Protein AF-A0A2P2I762-F1 (afdb_monomer)

Sequence (254 aa):
MNSFKTFMNKVSDRVRDATLEGGVVEGGQLTPSSSIGGDMDGADQDTGTVEGFVCPSCYTTFQDADKLQAHYEREHLDPASNYVCPVCKLRLTSQQQLETHYSQDHARPEGEEVTVDALKEELREVSTTLREERWHTDDLRNELQALQQALQAKAAAGGEDGEKEDMVPQSQHAALLDSKTNLSNEAVLLRRQQSQALEDLAAVRRQLADTISKADRLAADKSSMESRASECAVERADLRAKLDLITEERTMQD

Mean predicted aligned error: 21.76 Å

InterPro domains:
  IPR008598 Di19, zinc-binding domain [PF05605] (53-106)
  IPR013087 Zinc finger C2H2-type [PS00028] (55-76)
  IPR013087 Zinc finger C2H2-type [PS00028] (85-106)
  IPR013087 Zinc finger C2H2-type [PS50157] (53-81)
  IPR013087 Zinc finger C2H2-type [SM00355] (53-76)
  IPR013087 Zinc finger C2H2-type [SM00355] (83-106)

Foldseek 3Di:
DCVVVVVVVVVVVVVVPPPDDDDDDDDDDDDDDDDDDDDDDDDDDDPDDQPWDAAQQQRDTHPDPVVNVVCCCPFQVDPCFDDAAPPRRTTDNDPVVNVVCCCPVPDDPPPPDPDPVVVVVVVVVVVVVVVVVVVVVVVVVVVVVVVVVVVVVVVVVDDDDDDDDPCPDVVVVVVVVVVVVVVVVVVVVVVVVVVVVVVVVVVVVVVVVVVVVVVVVVVVVVVVVVVVVVVVVVVVVVVVVVVVVVVVVVVVVD

Radius of gyration: 38.19 Å; Cα contacts (8 Å, |Δi|>4): 73; chains: 1; bounding box: 85×59×125 Å

Secondary structure (DSSP, 8-state):
--HHHHHHHHHHHHHTS-SS--------------------------------EE-TTT--EESSHHHHHHHHHHHTS-TT--EE-TTT--EESSHHHHHHHHHHHSPPPTT----HHHHHHHHHHHHHHHHHHHHHHHHHHHHHHHHHHHHHHHHHT--S---------HHHHHHHHHHHHHHHHHHHHHHHHHHHHHHHHHHHHHHHHHHHHHHHHHHHHHHHHHHHHHHHHHHHHHHHHHHHHHHHHHHTT-

Organism: NCBI:txid1518452

Nearest PDB structures (foldseek):
  8sss-assembly1_A  TM=4.845E-01  e=5.364E-03  Homo sapiens
  5k5i-assembly1_A  TM=5.866E-01  e=1.231E-02  Homo sapiens
  2drp-assembly1_A  TM=4.575E-01  e=5.749E-03  Drosophila melanogaster
  2yt9-assembly1_A  TM=4.968E-01  e=1.054E-01  Homo sapiens

Solvent-accessible surface area (backbone atoms only — not comparable to full-atom values): 15474 Å² total; per-residue (Å²): 142,64,70,68,65,58,49,54,51,60,51,56,60,54,68,75,70,67,87,66,86,88,86,90,78,89,84,87,87,86,86,90,80,90,89,87,88,84,91,80,86,81,88,83,92,74,98,64,80,90,77,53,38,60,38,92,53,75,67,50,77,25,85,40,65,68,60,39,49,55,45,44,49,62,44,62,59,44,85,83,40,80,38,65,41,90,82,47,56,47,41,25,82,40,66,70,56,47,55,50,47,44,60,70,80,64,48,77,71,92,82,71,80,84,43,77,64,56,56,51,47,54,51,47,55,54,54,47,52,57,48,50,55,51,46,53,55,48,51,53,48,52,51,52,50,52,52,52,49,50,52,52,49,50,66,73,61,66,66,96,72,97,69,85,74,82,73,70,50,69,66,57,58,49,52,50,50,52,50,52,50,51,54,50,52,49,57,50,51,51,52,53,52,52,52,49,53,51,53,51,51,55,48,52,54,50,54,49,54,53,49,51,58,49,50,54,49,53,51,52,54,48,52,53,52,51,52,52,52,50,52,54,50,50,54,52,49,54,54,45,55,52,50,53,52,55,51,52,57,48,70,73,73,112

Structure (mmCIF, N/CA/C/O backbone):
data_AF-A0A2P2I762-F1
#
_entry.id   AF-A0A2P2I762-F1
#
loop_
_atom_site.group_PDB
_atom_site.id
_atom_site.type_symbol
_atom_site.label_atom_id
_atom_site.label_alt_id
_atom_site.label_comp_id
_atom_site.label_asym_id
_atom_site.label_entity_id
_atom_site.label_seq_id
_atom_site.pdbx_PDB_ins_code
_atom_site.Cartn_x
_atom_site.Cartn_y
_atom_site.Cartn_z
_atom_site.occupancy
_atom_site.B_iso_or_equiv
_atom_site.auth_seq_id
_atom_site.auth_comp_id
_atom_site.auth_asym_id
_atom_site.auth_atom_id
_atom_site.pdbx_PDB_model_num
ATOM 1 N N . MET A 1 1 ? 17.766 -40.764 -22.167 1.00 49.06 1 MET A N 1
ATOM 2 C CA . MET A 1 1 ? 17.444 -39.328 -22.332 1.00 49.06 1 MET A CA 1
ATOM 3 C C . MET A 1 1 ? 18.030 -38.816 -23.648 1.00 49.06 1 MET A C 1
ATOM 5 O O . MET A 1 1 ? 19.201 -38.488 -23.654 1.00 49.06 1 MET A O 1
ATOM 9 N N . ASN A 1 2 ? 17.275 -38.781 -24.757 1.00 48.94 2 ASN A N 1
ATOM 10 C CA . ASN A 1 2 ? 17.721 -38.103 -26.000 1.00 48.94 2 ASN A CA 1
ATOM 11 C C . ASN A 1 2 ? 16.581 -37.533 -26.881 1.00 48.94 2 ASN A C 1
ATOM 13 O O . ASN A 1 2 ? 16.860 -36.869 -27.872 1.00 48.94 2 ASN A O 1
ATOM 17 N N . SER A 1 3 ? 15.303 -37.721 -26.517 1.00 51.78 3 SER A N 1
ATOM 18 C CA . SER A 1 3 ? 14.164 -37.365 -27.387 1.00 51.78 3 SER A CA 1
ATOM 19 C C . SER A 1 3 ? 14.009 -35.854 -27.642 1.00 51.78 3 SER A C 1
ATOM 21 O O . SER A 1 3 ? 13.671 -35.437 -28.745 1.00 51.78 3 SER A O 1
ATOM 23 N N . PHE A 1 4 ? 14.304 -35.014 -26.642 1.00 52.03 4 PHE A N 1
ATOM 24 C CA . PHE A 1 4 ? 14.082 -33.563 -26.730 1.00 52.03 4 PHE A CA 1
ATOM 25 C C . PHE A 1 4 ? 15.078 -32.858 -27.668 1.00 52.03 4 PHE A C 1
ATOM 27 O O . PHE A 1 4 ? 14.699 -31.981 -28.437 1.00 52.03 4 PHE A O 1
ATOM 34 N N . LYS A 1 5 ? 16.350 -33.286 -27.677 1.00 55.38 5 LYS A N 1
ATOM 35 C CA . LYS A 1 5 ? 17.382 -32.696 -28.548 1.00 55.38 5 LYS A CA 1
ATOM 36 C C . LYS A 1 5 ? 17.152 -33.045 -30.024 1.00 55.38 5 LYS A C 1
ATOM 38 O O . LYS A 1 5 ? 17.344 -32.201 -30.892 1.00 55.38 5 LYS A O 1
ATOM 43 N N . THR A 1 6 ? 16.664 -34.255 -30.306 1.00 63.12 6 THR A N 1
ATOM 44 C CA . THR A 1 6 ? 16.245 -34.660 -31.658 1.00 63.12 6 THR A CA 1
ATOM 45 C C . THR A 1 6 ? 14.990 -33.914 -32.123 1.00 63.12 6 THR A C 1
ATOM 47 O O . THR A 1 6 ? 14.884 -33.601 -33.305 1.00 63.12 6 THR A O 1
ATOM 50 N N . PHE A 1 7 ? 14.063 -33.589 -31.214 1.00 62.75 7 PHE A N 1
ATOM 51 C CA . PHE A 1 7 ? 12.885 -32.777 -31.532 1.00 62.75 7 PHE A CA 1
ATOM 52 C C . PHE A 1 7 ? 13.266 -31.339 -31.919 1.00 62.75 7 PHE A C 1
ATOM 54 O O . PHE A 1 7 ? 12.879 -30.887 -32.992 1.00 62.75 7 PHE A O 1
ATOM 61 N N . MET A 1 8 ? 14.096 -30.661 -31.116 1.00 60.81 8 MET A N 1
ATOM 62 C CA . MET A 1 8 ? 14.506 -29.272 -31.387 1.00 60.81 8 MET A CA 1
ATOM 63 C C . MET A 1 8 ? 15.298 -29.127 -32.698 1.00 60.81 8 MET A C 1
ATOM 65 O O . MET A 1 8 ? 15.026 -28.208 -33.469 1.00 60.81 8 MET A O 1
ATOM 69 N N . ASN A 1 9 ? 16.197 -30.066 -33.025 1.00 57.81 9 ASN A N 1
ATOM 70 C CA . ASN A 1 9 ? 16.872 -30.062 -34.332 1.00 57.81 9 ASN A CA 1
ATOM 71 C C . ASN A 1 9 ? 15.868 -30.195 -35.494 1.00 57.81 9 ASN A C 1
ATOM 73 O O . ASN A 1 9 ? 15.964 -29.468 -36.476 1.00 57.81 9 ASN A O 1
ATOM 77 N N . LYS A 1 10 ? 14.857 -31.064 -35.357 1.00 57.09 10 LYS A N 1
ATOM 78 C CA . LYS A 1 10 ? 13.848 -31.319 -36.400 1.00 57.09 10 LYS A CA 1
ATOM 79 C C . LYS A 1 10 ? 12.863 -30.157 -36.609 1.00 57.09 10 LYS A C 1
ATOM 81 O O . LYS A 1 10 ? 12.232 -30.082 -37.662 1.00 57.09 10 LYS A O 1
ATOM 86 N N . VAL A 1 11 ? 12.727 -29.269 -35.623 1.00 59.50 11 VAL A N 1
ATOM 87 C CA . VAL A 1 11 ? 12.018 -27.986 -35.759 1.00 59.50 11 VAL A CA 1
ATOM 88 C C . VAL A 1 11 ? 12.912 -26.959 -36.462 1.00 59.50 11 VAL A C 1
ATOM 90 O O . VAL A 1 11 ? 12.459 -26.319 -37.404 1.00 59.50 11 VAL A O 1
ATOM 93 N N . SER A 1 12 ? 14.190 -26.868 -36.082 1.00 51.31 12 SER A N 1
ATOM 94 C CA . SER A 1 12 ? 15.153 -25.932 -36.685 1.00 51.31 12 SER A CA 1
ATOM 95 C C . SER A 1 12 ? 15.380 -26.188 -38.186 1.00 51.31 12 SER A C 1
ATOM 97 O O . SER A 1 12 ? 15.359 -25.251 -38.984 1.00 51.31 12 SER A O 1
ATOM 99 N N . ASP A 1 13 ? 15.482 -27.457 -38.601 1.00 46.16 13 ASP A N 1
ATOM 100 C CA . ASP A 1 13 ? 15.608 -27.825 -40.021 1.00 46.16 13 ASP A CA 1
ATOM 101 C C . ASP A 1 13 ? 14.339 -27.498 -40.834 1.00 46.16 13 ASP A C 1
ATOM 103 O O . ASP A 1 13 ? 14.432 -27.152 -42.009 1.00 46.16 13 ASP A O 1
ATOM 107 N N . ARG A 1 14 ? 13.146 -27.545 -40.219 1.00 49.00 14 ARG A N 1
ATOM 108 C CA . ARG A 1 14 ? 11.874 -27.210 -40.891 1.00 49.00 14 ARG A CA 1
ATOM 109 C C . ARG A 1 14 ? 11.656 -25.713 -41.103 1.00 49.00 14 ARG A C 1
ATOM 111 O O . ARG A 1 14 ? 10.921 -25.347 -42.012 1.00 49.00 14 ARG A O 1
ATOM 118 N N . VAL A 1 15 ? 12.280 -24.858 -40.296 1.00 44.72 15 VAL A N 1
ATOM 119 C CA . VAL A 1 15 ? 12.160 -23.394 -40.424 1.00 44.72 15 VAL A CA 1
ATOM 120 C C . VAL A 1 15 ? 13.052 -22.840 -41.547 1.00 44.72 15 VAL A C 1
ATOM 122 O O . VAL A 1 15 ? 12.797 -21.749 -42.043 1.00 44.72 15 VAL A O 1
ATOM 125 N N . ARG A 1 16 ? 14.060 -23.594 -42.016 1.00 44.28 16 ARG A N 1
ATOM 126 C CA . ARG A 1 16 ? 14.960 -23.159 -43.107 1.00 44.28 16 ARG A CA 1
ATOM 127 C C . ARG A 1 16 ? 14.474 -23.484 -44.525 1.00 44.28 16 ARG A C 1
ATOM 129 O O . ARG A 1 16 ? 15.099 -23.007 -45.466 1.00 44.28 16 ARG A O 1
ATOM 136 N N . ASP A 1 17 ? 13.395 -24.253 -44.675 1.00 36.75 17 ASP A N 1
ATOM 137 C CA . ASP A 1 17 ? 12.879 -24.730 -45.976 1.00 36.75 17 ASP A CA 1
ATOM 138 C C . ASP A 1 17 ? 11.489 -24.149 -46.328 1.00 36.75 17 ASP A C 1
ATOM 140 O O . ASP A 1 17 ? 10.902 -24.485 -47.349 1.00 36.75 17 ASP A O 1
ATOM 144 N N . ALA A 1 18 ? 10.947 -23.260 -45.484 1.00 37.78 18 ALA A N 1
ATOM 145 C CA . ALA A 1 18 ? 9.588 -22.714 -45.593 1.00 37.78 18 ALA A CA 1
ATOM 146 C C . ALA A 1 18 ? 9.528 -21.261 -46.121 1.00 37.78 18 ALA A C 1
ATOM 148 O O . ALA A 1 18 ? 8.586 -20.530 -45.824 1.00 37.78 18 ALA A O 1
ATOM 149 N N . THR A 1 19 ? 10.532 -20.822 -46.890 1.00 39.25 19 THR A N 1
ATOM 150 C CA . THR A 1 19 ? 10.589 -19.461 -47.475 1.00 39.25 19 THR A CA 1
ATOM 151 C C . THR A 1 19 ? 10.096 -19.409 -48.932 1.00 39.25 19 THR A C 1
ATOM 153 O O . THR A 1 19 ? 10.225 -18.378 -49.586 1.00 39.25 19 THR A O 1
ATOM 156 N N . LEU A 1 20 ? 9.556 -20.503 -49.479 1.00 41.22 20 LEU A N 1
ATOM 157 C CA . LEU A 1 20 ? 8.999 -20.559 -50.836 1.00 41.22 20 LEU A CA 1
ATOM 158 C C . LEU A 1 20 ? 7.684 -21.355 -50.850 1.00 41.22 20 LEU A C 1
ATOM 160 O O . LEU A 1 20 ? 7.560 -22.342 -50.133 1.00 41.22 20 LEU A O 1
ATOM 164 N N . GLU A 1 21 ? 6.765 -20.925 -51.723 1.00 31.67 21 GLU A N 1
ATOM 165 C CA . GLU A 1 21 ? 5.391 -21.427 -51.940 1.00 31.67 21 GLU A CA 1
ATOM 166 C C . GLU A 1 21 ? 4.360 -21.024 -50.859 1.00 31.67 21 GLU A C 1
ATOM 168 O O . GLU A 1 21 ? 4.473 -21.348 -49.679 1.00 31.67 21 GLU A O 1
ATOM 173 N N . GLY A 1 22 ? 3.314 -20.300 -51.280 1.00 40.03 22 GLY A N 1
ATOM 174 C CA . GLY A 1 22 ? 2.197 -19.886 -50.421 1.00 40.03 22 GLY A CA 1
ATOM 175 C C . GLY A 1 22 ? 1.044 -20.898 -50.397 1.00 40.03 22 GLY A C 1
ATOM 176 O O . GLY A 1 22 ? 0.884 -21.692 -51.321 1.00 40.03 22 GLY A O 1
ATOM 177 N N . GLY A 1 23 ? 0.195 -20.835 -49.367 1.00 26.11 23 GLY A N 1
ATOM 178 C CA . GLY A 1 23 ? -0.974 -21.711 -49.228 1.00 26.11 23 GLY A CA 1
ATOM 179 C C . GLY A 1 23 ? -2.064 -21.114 -48.335 1.00 26.11 23 GLY A C 1
ATOM 180 O O . GLY A 1 23 ? -1.799 -20.724 -47.202 1.00 26.11 23 GLY A O 1
ATOM 181 N N . VAL A 1 24 ? -3.286 -21.044 -48.866 1.00 39.03 24 VAL A N 1
ATOM 182 C CA . VAL A 1 24 ? -4.501 -20.517 -48.216 1.00 39.03 24 VAL A CA 1
ATOM 183 C C . VAL A 1 24 ? -5.277 -21.642 -47.524 1.00 39.03 24 VAL A C 1
ATOM 185 O O . VAL A 1 24 ? -5.462 -22.682 -48.145 1.00 39.03 24 VAL A O 1
ATOM 188 N N . VAL A 1 25 ? -5.776 -21.402 -46.302 1.00 28.44 25 VAL A N 1
ATOM 189 C CA . VAL A 1 25 ? -6.957 -22.029 -45.642 1.00 28.44 25 VAL A CA 1
ATOM 190 C C . VAL A 1 25 ? -7.234 -21.221 -44.350 1.00 28.44 25 VAL A C 1
ATOM 192 O O . VAL A 1 25 ? -6.293 -20.941 -43.615 1.00 28.44 25 VAL A O 1
ATOM 195 N N . GLU A 1 26 ? -8.403 -20.615 -44.087 1.00 29.11 26 GLU A N 1
ATOM 196 C CA . GLU A 1 26 ? -9.733 -21.200 -43.770 1.00 29.11 26 GLU A CA 1
ATOM 197 C C . GLU A 1 26 ? -9.691 -22.278 -42.663 1.00 29.11 26 GLU A C 1
ATOM 199 O O . GLU A 1 26 ? -8.927 -23.226 -42.753 1.00 29.11 26 GLU A O 1
ATOM 204 N N . GLY A 1 27 ? -10.491 -22.271 -41.594 1.00 29.61 27 GLY A N 1
ATOM 205 C CA . GLY A 1 27 ? -11.536 -21.369 -41.086 1.00 29.61 27 GLY A CA 1
ATOM 206 C C . GLY A 1 27 ? -12.112 -21.989 -39.787 1.00 29.61 27 GLY A C 1
ATOM 207 O O . GLY A 1 27 ? -11.955 -23.191 -39.577 1.00 29.61 27 GLY A O 1
ATOM 208 N N . GLY A 1 28 ? -12.732 -21.218 -38.879 1.00 26.89 28 GLY A N 1
ATOM 209 C CA . GLY A 1 28 ? -13.040 -21.724 -37.519 1.00 26.89 28 GLY A CA 1
ATOM 210 C C . GLY A 1 28 ? -14.027 -20.889 -36.694 1.00 26.89 28 GLY A C 1
ATOM 211 O O . GLY A 1 28 ? -13.714 -20.442 -35.598 1.00 26.89 28 GLY A O 1
ATOM 212 N N . GLN A 1 29 ? -15.209 -20.656 -37.254 1.00 27.86 29 GLN A N 1
ATOM 213 C CA . GLN A 1 29 ? -16.304 -19.823 -36.741 1.00 27.86 29 GLN A CA 1
ATOM 214 C C . GLN A 1 29 ? -16.986 -20.346 -35.455 1.00 27.86 29 GLN A C 1
ATOM 216 O O . GLN A 1 29 ? -17.342 -21.518 -35.407 1.00 27.86 29 GLN A O 1
ATOM 221 N N . LEU A 1 30 ? -17.318 -19.451 -34.507 1.00 27.06 30 LEU A N 1
ATOM 222 C CA . LEU A 1 30 ? -18.501 -19.546 -33.623 1.00 27.06 30 LEU A CA 1
ATOM 223 C C . LEU A 1 30 ? -19.086 -18.145 -33.321 1.00 27.06 30 LEU A C 1
ATOM 225 O O . LEU A 1 30 ? -18.387 -17.138 -33.392 1.00 27.06 30 LEU A O 1
ATOM 229 N N . THR A 1 31 ? -20.398 -18.093 -33.070 1.00 30.44 31 THR A N 1
ATOM 230 C CA . THR A 1 31 ? -21.293 -16.920 -33.236 1.00 30.44 31 THR A CA 1
ATOM 231 C C . THR A 1 31 ? -21.914 -16.401 -31.910 1.00 30.44 31 THR A C 1
ATOM 233 O O . THR A 1 31 ? -21.747 -17.059 -30.885 1.00 30.44 31 THR A O 1
ATOM 236 N N . PRO A 1 32 ? -22.607 -15.233 -31.882 1.00 54.53 32 PRO A N 1
ATOM 237 C CA . PRO A 1 32 ? -22.752 -14.410 -30.666 1.00 54.53 32 PRO A CA 1
ATOM 238 C C . PRO A 1 32 ? -24.115 -14.471 -29.936 1.00 54.53 32 PRO A C 1
ATOM 240 O O . PRO A 1 32 ? -25.077 -15.084 -30.395 1.00 54.53 32 PRO A O 1
ATOM 243 N N . SER A 1 33 ? -24.211 -13.746 -28.813 1.00 25.89 33 SER A N 1
ATOM 244 C CA . SER A 1 33 ? -25.437 -13.205 -28.181 1.00 25.89 33 SER A CA 1
ATOM 245 C C . SER A 1 33 ? -25.021 -11.925 -27.422 1.00 25.89 33 SER A C 1
ATOM 247 O O . SER A 1 33 ? -24.046 -11.978 -26.683 1.00 25.89 33 SER A O 1
ATOM 249 N N . SER A 1 34 ? -25.509 -10.714 -27.732 1.00 31.89 34 SER A N 1
ATOM 250 C CA . SER A 1 34 ? -26.852 -10.156 -27.434 1.00 31.89 34 SER A CA 1
ATOM 251 C C . SER A 1 34 ? -27.139 -10.063 -25.926 1.00 31.89 34 SER A C 1
ATOM 253 O O . SER A 1 34 ? -27.132 -11.094 -25.267 1.00 31.89 34 SER A O 1
ATOM 255 N N . SER A 1 35 ? -27.451 -8.917 -25.305 1.00 35.66 35 SER A N 1
ATOM 256 C CA . SER A 1 35 ? -27.539 -7.499 -25.732 1.00 35.66 35 SER A CA 1
ATOM 257 C C . SER A 1 35 ? -27.360 -6.610 -24.476 1.00 35.66 35 SER A C 1
ATOM 259 O O . SER A 1 35 ? -27.579 -7.097 -23.372 1.00 35.66 35 SER A O 1
ATOM 261 N N . ILE A 1 36 ? -26.920 -5.349 -24.569 1.00 40.38 36 ILE A N 1
ATOM 262 C CA . ILE A 1 36 ? -27.677 -4.068 -24.429 1.00 40.38 36 ILE A CA 1
ATOM 263 C C . ILE A 1 36 ? -26.580 -3.009 -24.121 1.00 40.38 36 ILE A C 1
ATOM 265 O O . ILE A 1 36 ? -25.609 -3.359 -23.459 1.00 40.38 36 ILE A O 1
ATOM 269 N N . GLY A 1 37 ? -26.619 -1.733 -24.522 1.00 31.75 37 GLY A N 1
ATOM 270 C CA . GLY A 1 37 ? -27.581 -0.981 -25.341 1.00 31.75 37 GLY A CA 1
ATOM 271 C C . GLY A 1 37 ? -27.729 0.468 -24.832 1.00 31.75 37 GLY A C 1
ATOM 272 O O . GLY A 1 37 ? -28.146 0.663 -23.695 1.00 31.75 37 GLY A O 1
ATOM 273 N N . GLY A 1 38 ? -27.382 1.465 -25.657 1.00 30.36 38 GLY A N 1
ATOM 274 C CA . GLY A 1 38 ? -27.419 2.902 -25.339 1.00 30.36 38 GLY A CA 1
ATOM 275 C C . GLY A 1 38 ? -27.025 3.744 -26.561 1.00 30.36 38 GLY A C 1
ATOM 276 O O . GLY A 1 38 ? -26.035 3.445 -27.225 1.00 30.36 38 GLY A O 1
ATOM 277 N N . ASP A 1 39 ? -27.854 4.725 -26.904 1.00 34.66 39 ASP A N 1
ATOM 278 C CA . ASP A 1 39 ? -28.033 5.210 -28.278 1.00 34.66 39 ASP A CA 1
ATOM 279 C C . ASP A 1 39 ? -27.132 6.395 -28.681 1.00 34.66 39 ASP A C 1
ATOM 281 O O . ASP A 1 39 ? -27.043 7.382 -27.951 1.00 34.66 39 ASP A O 1
ATOM 285 N N . MET A 1 40 ? -26.584 6.365 -29.907 1.00 47.09 40 MET A N 1
ATOM 286 C CA . MET A 1 40 ? -26.292 7.569 -30.706 1.00 47.09 40 MET A CA 1
ATOM 287 C C . MET A 1 40 ? -26.522 7.326 -32.210 1.00 47.09 40 MET A C 1
ATOM 289 O O . MET A 1 40 ? -26.251 6.248 -32.735 1.00 47.09 40 MET A O 1
ATOM 293 N N . ASP A 1 41 ? -27.066 8.351 -32.868 1.00 36.59 41 ASP A N 1
ATOM 294 C CA . ASP A 1 41 ? -27.598 8.375 -34.237 1.00 36.59 41 ASP A CA 1
ATOM 295 C C . ASP A 1 41 ? -26.599 8.078 -35.378 1.00 36.59 41 ASP A C 1
ATOM 297 O O . ASP A 1 41 ? -25.491 8.608 -35.403 1.00 36.59 41 ASP A O 1
ATOM 301 N N . GLY A 1 42 ? -27.106 7.412 -36.428 1.00 38.00 42 GLY A N 1
ATOM 302 C CA . GLY A 1 42 ? -26.929 7.892 -37.811 1.00 38.00 42 GLY A CA 1
ATOM 303 C C . GLY A 1 42 ? -25.833 7.286 -38.706 1.00 38.00 42 GLY A C 1
ATOM 304 O O . GLY A 1 42 ? -24.785 7.896 -38.846 1.00 38.00 42 GLY A O 1
ATOM 305 N N . ALA A 1 43 ? -26.181 6.199 -39.422 1.00 43.34 43 ALA A N 1
ATOM 306 C CA . ALA A 1 43 ? -25.704 5.758 -40.761 1.00 43.34 43 ALA A CA 1
ATOM 307 C C . ALA A 1 43 ? -24.179 5.780 -41.073 1.00 43.34 43 ALA A C 1
ATOM 309 O O . ALA A 1 43 ? -23.534 6.818 -41.063 1.00 43.34 43 ALA A O 1
ATOM 310 N N . ASP A 1 44 ? -23.556 4.674 -41.487 1.00 35.91 44 ASP A N 1
ATOM 311 C CA . ASP A 1 44 ? -23.808 4.004 -42.779 1.00 35.91 44 ASP A CA 1
ATOM 312 C C . ASP A 1 44 ? -23.332 2.527 -42.772 1.00 35.91 44 ASP A C 1
ATOM 314 O O . ASP A 1 44 ? -22.664 2.086 -41.836 1.00 35.91 44 ASP A O 1
ATOM 318 N N . GLN A 1 45 ? -23.682 1.744 -43.798 1.00 55.22 45 GLN A N 1
ATOM 319 C CA . GLN A 1 45 ? -23.238 0.352 -43.958 1.00 55.22 45 GLN A CA 1
ATOM 320 C C . GLN A 1 45 ? -21.959 0.256 -44.800 1.00 55.22 45 GLN A C 1
ATOM 322 O O . GLN A 1 45 ? -22.018 0.440 -46.012 1.00 55.22 45 GLN A O 1
ATOM 327 N N . ASP A 1 46 ? -20.851 -0.192 -44.205 1.00 39.66 46 ASP A N 1
ATOM 328 C CA . ASP A 1 46 ? -19.820 -0.901 -44.970 1.00 39.66 46 ASP A CA 1
ATOM 329 C C . ASP A 1 46 ? -19.174 -2.034 -44.163 1.00 39.66 46 ASP A C 1
ATOM 331 O O . ASP A 1 46 ? -18.806 -1.884 -42.997 1.00 39.66 46 ASP A O 1
ATOM 335 N N . THR A 1 47 ? -19.006 -3.180 -44.817 1.00 52.75 47 THR A N 1
ATOM 336 C CA . THR A 1 47 ? -18.168 -4.289 -44.349 1.00 52.75 47 THR A CA 1
ATOM 337 C C . THR A 1 47 ? -16.720 -4.026 -44.762 1.00 52.75 47 THR A C 1
ATOM 339 O O . THR A 1 47 ? -16.134 -4.784 -45.537 1.00 52.75 47 THR A O 1
ATOM 342 N N . GLY A 1 48 ? -16.175 -2.919 -44.260 1.00 40.84 48 GLY A N 1
ATOM 343 C CA . GLY A 1 48 ? -14.815 -2.461 -44.515 1.00 40.84 48 GLY A CA 1
ATOM 344 C C . GLY A 1 48 ? -13.813 -2.972 -43.479 1.00 40.84 48 GLY A C 1
ATOM 345 O O . GLY A 1 48 ? -14.145 -3.255 -42.328 1.00 40.84 48 GLY A O 1
ATOM 346 N N . THR A 1 49 ? -12.559 -3.081 -43.907 1.00 42.09 49 THR A N 1
ATOM 347 C CA . THR A 1 49 ? -11.374 -3.298 -43.066 1.00 42.09 49 THR A CA 1
ATOM 348 C C . THR A 1 49 ? -11.365 -2.400 -41.826 1.00 42.09 49 THR A C 1
ATOM 350 O O . THR A 1 49 ? -11.689 -1.219 -41.919 1.00 42.09 49 THR A O 1
ATOM 353 N N . VAL A 1 50 ? -10.945 -2.932 -40.668 1.00 49.50 50 VAL A N 1
ATOM 354 C CA . VAL A 1 50 ? -10.867 -2.181 -39.396 1.00 49.50 50 VAL A CA 1
ATOM 355 C C . VAL A 1 50 ? -9.663 -1.222 -39.399 1.00 49.50 50 VAL A C 1
ATOM 357 O O . VAL A 1 50 ? -8.707 -1.380 -38.644 1.00 49.50 50 VAL A O 1
ATOM 360 N N . GLU A 1 51 ? -9.702 -0.223 -40.276 1.00 59.09 51 GLU A N 1
ATOM 361 C CA . GLU A 1 51 ? -8.751 0.887 -40.335 1.00 59.09 51 GLU A CA 1
ATOM 362 C C . GLU A 1 51 ? -9.181 1.965 -39.331 1.00 59.09 51 GLU A C 1
ATOM 364 O O . GLU A 1 51 ? -9.772 2.985 -39.674 1.00 59.09 51 GLU A O 1
ATOM 369 N N . GLY A 1 52 ? -8.928 1.691 -38.049 1.00 70.25 52 GLY A N 1
ATOM 370 C CA . GLY A 1 52 ? -9.184 2.609 -36.940 1.00 70.25 52 GLY A CA 1
ATOM 371 C C . GLY A 1 52 ? -7.920 2.865 -36.123 1.00 70.25 52 GLY A C 1
ATOM 372 O O . GLY A 1 52 ? -7.155 1.949 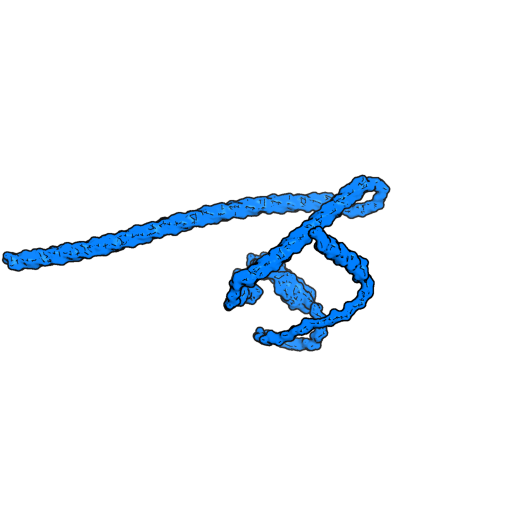-35.825 1.00 70.25 52 GLY A O 1
ATOM 373 N N . PHE A 1 53 ? -7.713 4.115 -35.721 1.00 77.56 53 PHE A N 1
ATOM 374 C CA . PHE A 1 53 ? -6.606 4.527 -34.867 1.00 77.56 53 PHE A CA 1
ATOM 375 C C . PHE A 1 53 ? -6.959 4.261 -33.400 1.00 77.56 53 PHE A C 1
ATOM 377 O O . PHE A 1 53 ? -7.867 4.882 -32.851 1.00 77.56 53 PHE A O 1
ATOM 384 N N . VAL A 1 54 ? -6.257 3.324 -32.759 1.00 81.31 54 VAL A N 1
ATOM 385 C CA . VAL A 1 54 ? -6.526 2.903 -31.373 1.00 81.31 54 VAL A CA 1
ATOM 386 C C . VAL A 1 54 ? -5.610 3.638 -30.396 1.00 81.31 54 VAL A C 1
ATOM 388 O O . VAL A 1 54 ? -4.401 3.715 -30.616 1.00 81.31 54 VAL A O 1
ATOM 391 N N . CYS A 1 55 ? -6.156 4.143 -29.288 1.00 80.88 55 CYS A N 1
ATOM 392 C CA . CYS A 1 55 ? -5.344 4.719 -28.217 1.00 80.88 55 CYS A CA 1
ATOM 393 C C . CYS A 1 55 ? -4.579 3.628 -27.448 1.00 80.88 55 CYS A C 1
ATOM 395 O O . CYS A 1 55 ? -5.221 2.763 -26.858 1.00 80.88 55 CYS A O 1
ATOM 397 N N . PRO A 1 56 ? -3.234 3.664 -27.365 1.00 75.75 56 PRO A N 1
ATOM 398 C CA . PRO A 1 56 ? -2.467 2.632 -26.659 1.00 75.75 56 PRO A CA 1
ATOM 399 C C . PRO A 1 56 ? -2.652 2.662 -25.131 1.00 75.75 56 PRO A C 1
ATOM 401 O O . PRO A 1 56 ? -2.309 1.693 -24.459 1.00 75.75 56 PRO A O 1
ATOM 404 N N . SER A 1 57 ? -3.187 3.755 -24.575 1.00 70.25 57 SER A N 1
ATOM 405 C CA . SER A 1 57 ? -3.454 3.882 -23.137 1.00 70.25 57 SER A CA 1
ATOM 406 C C . SER A 1 57 ? -4.830 3.329 -22.746 1.00 70.25 57 SER A C 1
ATOM 408 O O . SER A 1 57 ? -4.928 2.503 -21.845 1.00 70.25 57 SER A O 1
ATOM 410 N N . CYS A 1 58 ? -5.908 3.762 -23.414 1.00 73.00 58 CYS A N 1
ATOM 411 C CA . CYS A 1 58 ? -7.288 3.402 -23.044 1.00 73.00 58 CYS A CA 1
ATOM 412 C C . CYS A 1 58 ? -8.057 2.594 -24.103 1.00 73.00 58 CYS A C 1
ATOM 414 O O . CYS A 1 58 ? -9.250 2.368 -23.935 1.00 73.00 58 CYS A O 1
ATOM 416 N N . TYR A 1 59 ? -7.392 2.147 -25.173 1.00 75.88 59 TYR A N 1
ATOM 417 C CA . TYR A 1 59 ? -7.922 1.247 -26.209 1.00 75.88 59 TYR A CA 1
ATOM 418 C C . TYR A 1 59 ? -9.189 1.728 -26.941 1.00 75.88 59 TYR A C 1
ATOM 420 O O . TYR A 1 59 ? -9.835 0.962 -27.653 1.00 75.88 59 TYR A O 1
ATOM 428 N N . THR A 1 60 ? -9.512 3.018 -26.837 1.00 73.12 60 THR A N 1
ATOM 429 C CA . THR A 1 60 ? -10.577 3.665 -27.606 1.00 73.12 60 THR A CA 1
ATOM 430 C C . THR A 1 60 ? -10.207 3.759 -29.086 1.00 73.12 60 THR A C 1
ATOM 432 O O . THR A 1 60 ? -9.078 4.104 -29.445 1.00 73.12 60 THR A O 1
ATOM 435 N N . THR A 1 61 ? -11.168 3.440 -29.952 1.00 81.06 61 THR A N 1
ATOM 436 C CA . THR A 1 61 ? -11.049 3.474 -31.414 1.00 81.06 61 THR A CA 1
ATOM 437 C C . THR A 1 61 ? -11.487 4.828 -31.973 1.00 81.06 61 THR A C 1
ATOM 439 O O . THR A 1 61 ? -12.584 5.310 -31.699 1.00 81.06 61 THR A O 1
ATOM 442 N N . PHE A 1 62 ? -10.644 5.427 -32.812 1.00 84.00 62 PHE A N 1
ATOM 443 C CA . PHE A 1 62 ? -10.916 6.672 -33.529 1.00 84.00 62 PHE A CA 1
ATOM 444 C C . PHE A 1 62 ? -10.844 6.452 -35.041 1.00 84.00 62 PHE A C 1
ATOM 446 O O . PHE A 1 62 ? -10.053 5.649 -35.527 1.00 84.00 62 PHE A O 1
ATOM 453 N N . GLN A 1 63 ? -11.651 7.199 -35.793 1.00 82.94 63 GLN A N 1
ATOM 454 C CA . GLN A 1 63 ? -11.663 7.137 -37.261 1.00 82.94 63 GLN A CA 1
ATOM 455 C C . GLN A 1 63 ? -10.453 7.844 -37.901 1.00 82.94 63 GLN A C 1
ATOM 457 O O . GLN A 1 63 ? -10.080 7.512 -39.017 1.00 82.94 63 GLN A O 1
ATOM 462 N N . ASP A 1 64 ? -9.814 8.784 -37.192 1.00 85.62 64 ASP A N 1
ATOM 463 C CA . ASP A 1 64 ? -8.722 9.613 -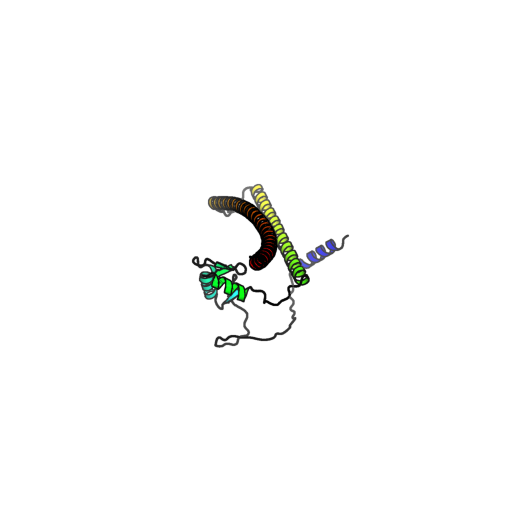37.719 1.00 85.62 64 ASP A CA 1
ATOM 464 C C . ASP A 1 64 ? -7.550 9.704 -36.734 1.00 85.62 64 ASP A C 1
ATOM 466 O O . ASP A 1 64 ? -7.754 9.806 -35.517 1.00 85.62 64 ASP A O 1
ATOM 470 N N . ALA A 1 65 ? -6.327 9.771 -37.266 1.00 82.44 65 ALA A N 1
ATOM 471 C CA . ALA A 1 65 ? -5.106 9.962 -36.483 1.00 82.44 65 ALA A CA 1
ATOM 472 C C . ALA A 1 65 ? -5.125 11.277 -35.684 1.00 82.44 65 ALA A C 1
ATOM 474 O O . ALA A 1 65 ? -4.774 11.278 -34.507 1.00 82.44 65 ALA A O 1
ATOM 475 N N . ASP A 1 66 ? -5.611 12.373 -36.279 1.00 83.50 66 ASP A N 1
ATOM 476 C CA . ASP A 1 66 ? -5.699 13.684 -35.618 1.00 83.50 66 ASP A CA 1
ATOM 477 C C . ASP A 1 66 ? -6.642 13.657 -34.402 1.00 83.50 66 ASP A C 1
ATOM 479 O O . ASP A 1 66 ? -6.372 14.288 -33.378 1.00 83.50 66 ASP A O 1
ATOM 483 N N . LYS A 1 67 ? -7.738 12.884 -34.481 1.00 81.12 67 LYS A N 1
ATOM 484 C CA . LYS A 1 67 ? -8.677 12.692 -33.362 1.00 81.12 67 LYS A CA 1
ATOM 485 C C . LYS A 1 67 ? -8.034 11.876 -32.241 1.00 81.12 67 LYS A C 1
ATOM 487 O O . LYS A 1 67 ? -8.183 12.245 -31.076 1.00 81.12 67 LYS A O 1
ATOM 492 N N . LEU A 1 68 ? -7.292 10.817 -32.584 1.00 83.75 68 LEU A N 1
ATOM 493 C CA . LEU A 1 68 ? -6.506 10.057 -31.612 1.00 83.75 68 LEU A CA 1
ATOM 494 C C . LEU A 1 68 ? -5.434 10.938 -30.952 1.00 83.75 68 LEU A C 1
ATOM 496 O O . LEU A 1 68 ? -5.294 10.907 -29.732 1.00 83.75 68 LEU A O 1
ATOM 500 N N . GLN A 1 69 ? -4.693 11.736 -31.722 1.00 82.06 69 GLN A N 1
ATOM 501 C CA . GLN A 1 69 ? -3.628 12.577 -31.181 1.00 82.06 69 GLN A CA 1
ATOM 502 C C . GLN A 1 69 ? -4.186 13.670 -30.259 1.00 82.06 69 GLN A C 1
ATOM 504 O O . GLN A 1 69 ? -3.703 13.814 -29.139 1.00 82.06 69 GLN A O 1
ATOM 509 N N . ALA A 1 70 ? -5.259 14.362 -30.656 1.00 81.62 70 ALA A N 1
ATOM 510 C CA . ALA A 1 70 ? -5.928 15.341 -29.798 1.00 81.62 70 ALA A CA 1
ATOM 511 C C . ALA A 1 70 ? -6.498 14.708 -28.510 1.00 81.62 70 ALA A C 1
ATOM 513 O O . ALA A 1 70 ? -6.457 15.323 -27.444 1.00 81.62 70 ALA A O 1
ATOM 514 N N . HIS A 1 71 ? -7.000 13.469 -28.584 1.00 81.44 71 HIS A N 1
ATOM 515 C CA . HIS A 1 71 ? -7.381 12.688 -27.405 1.00 81.44 71 HIS A CA 1
ATOM 516 C C . HIS A 1 71 ? -6.166 12.354 -26.521 1.00 81.44 71 HIS A C 1
ATOM 518 O O . HIS A 1 71 ? -6.230 12.526 -25.307 1.00 81.44 71 HIS A O 1
ATOM 524 N N . TYR A 1 72 ? -5.054 11.909 -27.108 1.00 77.31 72 TYR A N 1
ATOM 525 C CA . TYR A 1 72 ? -3.840 11.558 -26.372 1.00 77.31 72 TYR A CA 1
ATOM 526 C C . TYR A 1 72 ? -3.239 12.772 -25.650 1.00 77.31 72 TYR A C 1
ATOM 528 O O . TYR A 1 72 ? -2.935 12.712 -24.459 1.00 77.31 72 TYR A O 1
ATOM 536 N N . GLU A 1 73 ? -3.146 13.908 -26.339 1.00 78.69 73 GLU A N 1
ATOM 537 C CA . GLU A 1 73 ? -2.647 15.164 -25.781 1.00 78.69 73 GLU A CA 1
ATOM 538 C C . GLU A 1 73 ? -3.537 15.690 -24.643 1.00 78.69 73 GLU A C 1
ATOM 540 O O . GLU A 1 73 ? -3.018 16.113 -23.610 1.00 78.69 73 GLU A O 1
ATOM 545 N N . ARG A 1 74 ? -4.869 15.612 -24.782 1.00 71.81 74 ARG A N 1
ATOM 546 C CA . ARG A 1 74 ? -5.809 16.147 -23.783 1.00 71.81 74 ARG A CA 1
ATOM 547 C C . ARG A 1 74 ? -6.066 15.218 -22.594 1.00 71.81 74 ARG A C 1
ATOM 549 O O . ARG A 1 74 ? -6.162 15.700 -21.475 1.00 71.81 74 ARG A O 1
ATOM 556 N N . GLU A 1 75 ? -6.191 13.910 -22.813 1.00 69.38 75 GLU A N 1
ATOM 557 C CA . GLU A 1 75 ? -6.594 12.949 -21.766 1.00 69.38 75 GLU A CA 1
ATOM 558 C C . GLU A 1 75 ? -5.407 12.180 -21.148 1.00 69.38 75 GLU A C 1
ATOM 560 O O . GLU A 1 75 ? -5.561 11.547 -20.106 1.00 69.38 75 GLU A O 1
ATOM 565 N N . HIS A 1 76 ? -4.216 12.202 -21.769 1.00 71.25 76 HIS A N 1
ATOM 566 C CA . HIS A 1 76 ? -3.037 11.442 -21.300 1.00 71.25 76 HIS A CA 1
ATOM 567 C C . HIS A 1 76 ? -1.774 12.291 -21.115 1.00 71.25 76 HIS A C 1
ATOM 569 O O . HIS A 1 76 ? -0.881 11.894 -20.357 1.00 71.25 76 HIS A O 1
ATOM 575 N N . LEU A 1 77 ? -1.701 13.459 -21.763 1.00 69.56 77 LEU A N 1
ATOM 576 C CA . LEU A 1 77 ? -0.556 14.373 -21.698 1.00 69.56 77 LEU A CA 1
ATOM 577 C C . LEU A 1 77 ? -0.813 15.652 -20.876 1.00 69.56 77 LEU A C 1
ATOM 579 O O . LEU A 1 77 ? 0.151 16.356 -20.579 1.00 69.56 77 LEU A O 1
ATOM 583 N N . ASP A 1 78 ? -2.060 15.947 -20.480 1.00 66.25 78 ASP A N 1
ATOM 584 C CA . ASP A 1 78 ? -2.408 17.180 -19.754 1.00 66.25 78 ASP A CA 1
ATOM 585 C C . ASP A 1 78 ? -1.703 17.265 -18.379 1.00 66.25 78 ASP A C 1
ATOM 587 O O . ASP A 1 78 ? -2.010 16.473 -17.475 1.00 66.25 78 ASP A O 1
ATOM 591 N N . PRO A 1 79 ? -0.791 18.238 -18.167 1.00 59.50 79 PRO A N 1
ATOM 592 C CA . PRO A 1 79 ? -0.052 18.394 -16.917 1.00 59.50 79 PRO A CA 1
ATOM 593 C C . PRO A 1 79 ? -0.908 18.861 -15.725 1.00 59.50 79 PRO A C 1
ATOM 595 O O . PRO A 1 79 ? -0.407 18.858 -14.601 1.00 59.50 79 PRO A O 1
ATOM 598 N N . ALA A 1 80 ? -2.173 19.257 -15.919 1.00 60.19 80 ALA A N 1
ATOM 599 C CA . ALA A 1 80 ? -3.086 19.591 -14.820 1.00 60.19 80 ALA A CA 1
ATOM 600 C C . ALA A 1 80 ? -3.670 18.349 -14.108 1.00 60.19 80 ALA A C 1
ATOM 602 O O . ALA A 1 80 ? -4.178 18.441 -12.985 1.00 60.19 80 ALA A O 1
ATOM 603 N N . SER A 1 81 ? -3.594 17.175 -14.739 1.00 62.84 81 SER A N 1
ATOM 604 C CA . SER A 1 81 ? -4.181 15.931 -14.234 1.00 62.84 81 SER A CA 1
ATOM 605 C C . SER A 1 81 ? -3.278 15.228 -13.204 1.00 62.84 81 SER A C 1
ATOM 607 O O . SER A 1 81 ? -2.171 14.765 -13.490 1.00 62.84 81 SER A O 1
ATOM 609 N N . ASN A 1 82 ? -3.762 15.140 -11.961 1.00 68.62 82 ASN A N 1
ATOM 610 C CA . ASN A 1 82 ? -2.991 14.610 -10.828 1.00 68.62 82 ASN A CA 1
ATOM 611 C C . ASN A 1 82 ? -3.312 13.141 -10.488 1.00 68.62 82 ASN A C 1
ATOM 613 O O . ASN A 1 82 ? -2.577 12.517 -9.724 1.00 68.62 82 ASN A O 1
ATOM 617 N N . TYR A 1 83 ? -4.388 12.575 -11.044 1.00 72.38 83 TYR A N 1
ATOM 618 C CA . TYR A 1 83 ? -4.876 11.237 -10.704 1.00 72.38 83 TYR A CA 1
ATOM 619 C C . TYR A 1 83 ? -4.709 10.298 -11.900 1.00 72.38 83 TYR A C 1
ATOM 621 O O . TYR A 1 83 ? -5.299 10.523 -12.950 1.00 72.38 83 TYR A O 1
ATOM 629 N N . VAL A 1 84 ? -3.890 9.253 -11.759 1.00 78.50 84 VAL A N 1
ATOM 630 C CA . VAL A 1 84 ? -3.558 8.320 -12.852 1.00 78.50 84 VAL A CA 1
ATOM 631 C C . VAL A 1 84 ? -4.132 6.942 -12.548 1.00 78.50 84 VAL A C 1
ATOM 633 O O . VAL A 1 84 ? -3.889 6.398 -11.470 1.00 78.50 84 VAL A O 1
ATOM 636 N N . CYS A 1 85 ? -4.850 6.348 -13.501 1.00 79.75 85 CYS A N 1
ATOM 637 C CA . CYS A 1 85 ? -5.341 4.983 -13.365 1.00 79.75 85 CYS A CA 1
ATOM 638 C C . CYS A 1 85 ? -4.177 3.976 -13.293 1.00 79.75 85 CYS A C 1
ATOM 640 O O . CYS A 1 85 ? -3.307 3.977 -14.169 1.00 79.75 85 CYS A O 1
ATOM 642 N N . PRO A 1 86 ? -4.128 3.073 -12.294 1.00 75.62 86 PRO A N 1
ATOM 643 C CA . PRO A 1 86 ? -3.039 2.109 -12.184 1.00 75.62 86 PRO A CA 1
ATOM 644 C C . PRO A 1 86 ? -3.043 1.063 -13.308 1.00 75.62 86 PRO A C 1
ATOM 646 O O . PRO A 1 86 ? -1.968 0.552 -13.625 1.00 75.62 86 PRO A O 1
ATOM 649 N N . VAL A 1 87 ? -4.201 0.778 -13.917 1.00 77.00 87 VAL A N 1
ATOM 650 C CA . VAL A 1 87 ? -4.382 -0.260 -14.947 1.00 77.00 87 VAL A CA 1
ATOM 651 C C . VAL A 1 87 ? -4.085 0.296 -16.345 1.00 77.00 87 VAL A C 1
ATOM 653 O O . VAL A 1 87 ? -3.067 -0.062 -16.929 1.00 77.00 87 VAL A O 1
ATOM 656 N N . CYS A 1 88 ? -4.901 1.228 -16.849 1.00 75.25 88 CYS A N 1
ATOM 657 C CA . CYS A 1 88 ? -4.789 1.778 -18.211 1.00 75.25 88 CYS A CA 1
ATOM 658 C C . CYS A 1 88 ? -3.941 3.065 -18.333 1.00 75.25 88 CYS A C 1
ATOM 660 O O . CYS A 1 88 ? -3.786 3.616 -19.417 1.00 75.25 88 CYS A O 1
ATOM 662 N N . LYS A 1 89 ? -3.402 3.593 -17.224 1.00 72.94 89 LYS A N 1
ATOM 663 C CA . LYS A 1 89 ? -2.621 4.852 -17.173 1.00 72.94 89 LYS A CA 1
ATOM 664 C C . LYS A 1 89 ? -3.352 6.122 -17.643 1.00 72.94 89 LYS A C 1
ATOM 666 O O . LYS A 1 89 ? -2.711 7.168 -17.721 1.00 72.94 89 LYS A O 1
ATOM 671 N N . LEU A 1 90 ? -4.670 6.063 -17.858 1.00 72.44 90 LEU A N 1
ATOM 672 C CA . LEU A 1 90 ? -5.514 7.234 -18.114 1.00 72.44 90 LEU A CA 1
ATOM 673 C C . LEU A 1 90 ? -5.329 8.288 -17.014 1.00 72.44 90 LEU A C 1
ATOM 675 O O . LEU A 1 90 ? -5.306 7.963 -15.820 1.00 72.44 90 LEU A O 1
ATOM 679 N N . ARG A 1 91 ? -5.196 9.548 -17.426 1.00 71.94 91 ARG A N 1
ATOM 680 C CA . ARG A 1 91 ? -5.034 10.707 -16.551 1.00 71.94 91 ARG A CA 1
ATOM 681 C C . ARG A 1 91 ? -6.379 11.387 -16.339 1.00 71.94 91 ARG A C 1
ATOM 683 O O . ARG A 1 91 ? -7.112 11.659 -17.278 1.00 71.94 91 ARG A O 1
ATOM 690 N N . LEU A 1 92 ? -6.712 11.647 -15.080 1.00 77.88 92 LEU A N 1
ATOM 691 C CA . LEU A 1 92 ? -8.016 12.145 -14.663 1.00 77.88 92 LEU A CA 1
ATOM 692 C C . LEU A 1 92 ? -7.857 13.386 -13.782 1.00 77.88 92 LEU A C 1
ATOM 694 O O . LEU A 1 92 ? -6.908 13.532 -13.003 1.00 77.88 92 LEU A O 1
ATOM 698 N N . THR A 1 93 ? -8.806 14.309 -13.929 1.00 77.69 93 THR A N 1
ATOM 699 C CA . THR A 1 93 ? -8.749 15.635 -13.290 1.00 77.69 93 THR A CA 1
ATOM 700 C C . THR A 1 93 ? -9.167 15.609 -11.817 1.00 77.69 93 THR A C 1
ATOM 702 O O . THR A 1 93 ? -8.854 16.531 -11.069 1.00 77.69 93 THR A O 1
ATOM 705 N N . SER A 1 94 ? -9.842 14.541 -11.377 1.00 79.88 94 SER A N 1
ATOM 706 C CA . SER A 1 94 ? -10.358 14.379 -10.015 1.00 79.88 94 SER A CA 1
ATOM 707 C C . SER A 1 94 ? -10.332 12.920 -9.554 1.00 79.88 94 SER A C 1
ATOM 709 O O . SER A 1 94 ? -10.585 12.001 -10.336 1.00 79.88 94 SER A O 1
ATOM 711 N N . GLN A 1 95 ? -10.115 12.711 -8.253 1.00 79.31 95 GLN A N 1
ATOM 712 C CA . GLN A 1 95 ? -10.182 11.401 -7.597 1.00 79.31 95 GLN A CA 1
ATOM 713 C C . GLN A 1 95 ? -11.527 10.689 -7.826 1.00 79.31 95 GLN A C 1
ATOM 715 O O . GLN A 1 95 ? -11.548 9.484 -8.049 1.00 79.31 95 GLN A O 1
ATOM 720 N N . GLN A 1 96 ? -12.642 11.428 -7.832 1.00 82.88 96 GLN A N 1
ATOM 721 C CA . GLN A 1 96 ? -13.981 10.852 -8.020 1.00 82.88 96 GLN A CA 1
ATOM 722 C C . GLN A 1 96 ? -14.184 10.298 -9.442 1.00 82.88 96 GLN A C 1
ATOM 724 O O . GLN A 1 96 ? -14.880 9.300 -9.634 1.00 82.88 96 GLN A O 1
ATOM 729 N N . GLN A 1 97 ? -13.547 10.918 -10.442 1.00 79.19 97 GLN A N 1
ATOM 730 C CA . GLN A 1 97 ? -13.542 10.401 -11.813 1.00 79.19 97 GLN A CA 1
ATOM 731 C C . GLN A 1 97 ? -12.708 9.120 -11.900 1.00 79.19 97 GLN A C 1
ATOM 733 O O . GLN A 1 97 ? -13.140 8.172 -12.543 1.00 79.19 97 GLN A O 1
ATOM 738 N N . LEU A 1 98 ? -11.563 9.060 -11.207 1.00 82.38 98 LEU A N 1
ATOM 739 C CA . LEU A 1 98 ? -10.734 7.852 -11.127 1.00 82.38 98 LEU A CA 1
ATOM 740 C C . LEU A 1 98 ? -11.468 6.681 -10.463 1.00 82.38 98 LEU A C 1
ATOM 742 O O . LEU A 1 98 ? -11.394 5.564 -10.960 1.00 82.38 98 LEU A O 1
ATOM 746 N N . GLU A 1 99 ? -12.199 6.931 -9.382 1.00 81.69 99 GLU A N 1
ATOM 747 C CA . GLU A 1 99 ? -12.987 5.911 -8.683 1.00 81.69 99 GLU A CA 1
ATOM 748 C C . GLU A 1 99 ? -14.154 5.393 -9.545 1.00 81.69 99 GLU A C 1
ATOM 750 O O . GLU A 1 99 ? -14.402 4.188 -9.603 1.00 81.69 99 GLU A O 1
ATOM 755 N N . THR A 1 100 ? -14.806 6.282 -10.303 1.00 83.69 100 THR A N 1
ATOM 756 C CA . THR A 1 100 ? -15.867 5.919 -11.261 1.00 83.69 100 THR A CA 1
ATOM 757 C C . THR A 1 100 ? -15.317 5.110 -12.441 1.00 83.69 100 THR A C 1
ATOM 759 O O . THR A 1 100 ? -15.823 4.037 -12.743 1.00 83.69 100 THR A O 1
ATOM 762 N N . HIS A 1 101 ? -14.233 5.575 -13.064 1.00 83.75 101 HIS A N 1
ATOM 763 C CA . HIS A 1 101 ? -13.549 4.876 -14.154 1.00 83.75 101 HIS A CA 1
ATOM 764 C C . HIS A 1 101 ? -13.046 3.492 -13.713 1.00 83.75 101 HIS A C 1
ATOM 766 O O . HIS A 1 101 ? -13.308 2.490 -14.372 1.00 83.75 101 HIS A O 1
ATOM 772 N N . TYR A 1 102 ? -12.387 3.403 -12.554 1.00 81.06 102 TYR A N 1
ATOM 773 C CA . TYR A 1 102 ? -11.904 2.127 -12.028 1.00 81.06 102 TYR A CA 1
ATOM 774 C C . TYR A 1 102 ? -13.054 1.155 -11.725 1.00 81.06 102 TYR A C 1
ATOM 776 O O . TYR A 1 102 ? -12.919 -0.035 -11.988 1.00 81.06 102 TYR A O 1
ATOM 784 N N . SER A 1 103 ? -14.193 1.643 -11.222 1.00 81.75 103 SER A N 1
ATOM 785 C CA . SER A 1 103 ? -15.362 0.797 -10.938 1.00 81.75 103 SER A CA 1
ATOM 786 C C . SER A 1 103 ? -16.194 0.408 -12.167 1.00 81.75 103 SER A C 1
ATOM 788 O O . SER A 1 103 ? -16.917 -0.581 -12.099 1.00 81.75 103 SER A O 1
ATOM 790 N N . GLN A 1 104 ? -16.082 1.128 -13.287 1.00 80.00 104 GLN A N 1
ATOM 791 C CA . GLN A 1 104 ? -16.798 0.817 -14.532 1.00 80.00 104 GLN A CA 1
ATOM 792 C C . GLN A 1 104 ? -15.955 -0.016 -15.505 1.00 80.00 104 GLN A C 1
ATOM 794 O O . GLN A 1 104 ? -16.439 -1.016 -16.026 1.00 80.00 104 GLN A O 1
ATOM 799 N N . ASP A 1 105 ? -14.689 0.359 -15.705 1.00 76.38 105 ASP A N 1
ATOM 800 C CA . ASP A 1 105 ? -13.828 -0.220 -16.745 1.00 76.38 105 ASP A CA 1
ATOM 801 C C . ASP A 1 105 ? -12.865 -1.294 -16.207 1.00 76.38 105 ASP A C 1
ATOM 803 O O . ASP A 1 105 ? -12.273 -2.052 -16.981 1.00 76.38 105 ASP A O 1
ATOM 807 N N . HIS A 1 106 ? -12.651 -1.347 -14.884 1.00 80.06 106 HIS A N 1
ATOM 808 C CA . HIS A 1 106 ? -11.634 -2.200 -14.250 1.00 80.06 106 HIS A CA 1
ATOM 809 C C . HIS A 1 106 ? -12.121 -2.989 -13.022 1.00 80.06 106 HIS A C 1
ATOM 811 O O . HIS A 1 106 ? -11.349 -3.781 -12.471 1.00 80.06 106 HIS A O 1
ATOM 817 N N . ALA A 1 107 ? -13.378 -2.837 -12.597 1.00 68.44 107 ALA A N 1
ATOM 818 C CA . ALA A 1 107 ? -13.950 -3.709 -11.581 1.00 68.44 107 ALA A CA 1
ATOM 819 C C . ALA A 1 107 ? -14.205 -5.095 -12.175 1.00 68.44 107 ALA A C 1
ATOM 821 O O . ALA A 1 107 ? -14.873 -5.242 -13.199 1.00 68.44 107 ALA A O 1
ATOM 822 N N . ARG A 1 108 ? -13.737 -6.134 -11.478 1.00 63.72 108 ARG A N 1
ATOM 823 C CA . ARG A 1 108 ? -14.275 -7.482 -11.675 1.00 63.72 108 ARG A CA 1
ATOM 824 C C . ARG A 1 108 ? -15.748 -7.446 -11.235 1.00 63.72 108 ARG A C 1
ATOM 826 O O . ARG A 1 108 ? -16.005 -6.910 -10.155 1.00 63.72 108 ARG A O 1
ATOM 833 N N . PRO A 1 109 ? -16.706 -7.968 -12.023 1.00 62.56 109 PRO A N 1
ATOM 834 C CA . PRO A 1 109 ? -18.121 -7.907 -11.668 1.00 62.56 109 PRO A CA 1
ATOM 835 C C . PRO A 1 109 ? -18.371 -8.550 -10.298 1.00 62.56 109 PRO A C 1
ATOM 837 O O . PRO A 1 109 ? -17.980 -9.696 -10.054 1.00 62.56 109 PRO A O 1
ATOM 840 N N . GLU A 1 110 ? -19.015 -7.805 -9.396 1.00 51.12 110 GLU A N 1
ATOM 841 C CA . GLU A 1 110 ? -19.306 -8.273 -8.040 1.00 51.12 110 GLU A CA 1
ATOM 842 C C . GLU A 1 110 ? -20.274 -9.465 -8.086 1.00 51.12 110 GLU A C 1
ATOM 844 O O . GLU A 1 110 ? -21.461 -9.313 -8.374 1.00 51.12 110 GLU A O 1
ATOM 849 N N . GLY A 1 111 ? -19.759 -10.666 -7.810 1.00 58.28 111 GLY A N 1
ATOM 850 C CA . GLY A 1 111 ? -20.544 -11.904 -7.791 1.00 58.28 111 GLY A CA 1
ATOM 851 C C . GLY A 1 111 ? -19.863 -13.119 -8.421 1.00 58.28 111 GLY A C 1
ATOM 852 O O . GLY A 1 111 ? -20.347 -14.233 -8.236 1.00 58.28 111 GLY A O 1
ATOM 853 N N . GLU A 1 112 ? -18.743 -12.953 -9.130 1.00 55.41 112 GLU A N 1
ATOM 854 C CA . GLU A 1 112 ? -17.978 -14.102 -9.624 1.00 55.41 112 GLU A CA 1
ATOM 855 C C . GLU A 1 112 ? -17.169 -14.746 -8.482 1.00 55.41 112 GLU A C 1
ATOM 857 O O . GLU A 1 112 ? -16.229 -14.149 -7.952 1.00 55.41 112 GLU A O 1
ATOM 862 N N . GLU A 1 113 ? -17.533 -15.971 -8.082 1.00 57.19 113 GLU A N 1
ATOM 863 C CA . GLU A 1 113 ? -16.776 -16.737 -7.086 1.00 57.19 113 GLU A CA 1
ATOM 864 C C . GLU A 1 113 ? -15.375 -17.060 -7.622 1.00 57.19 113 GLU A C 1
ATOM 866 O O . GLU A 1 113 ? -15.176 -17.990 -8.407 1.00 57.19 113 GLU A O 1
ATOM 871 N N . VAL A 1 114 ? -14.380 -16.296 -7.168 1.00 67.50 114 VAL A N 1
ATOM 872 C CA . VAL A 1 114 ? -12.967 -16.515 -7.495 1.00 67.50 114 VAL A CA 1
ATOM 873 C C . VAL A 1 114 ? -12.503 -17.829 -6.864 1.00 67.50 114 VAL A C 1
ATOM 875 O O . VAL A 1 114 ? -12.063 -17.887 -5.713 1.00 67.50 114 VAL A O 1
ATOM 878 N N . THR A 1 115 ? -12.629 -18.918 -7.623 1.00 80.62 115 THR A N 1
ATOM 879 C CA . THR A 1 115 ? -12.218 -20.243 -7.159 1.00 80.62 115 THR A CA 1
ATOM 880 C C . THR A 1 115 ? -10.699 -20.332 -7.021 1.00 80.62 115 THR A C 1
ATOM 882 O O . THR A 1 115 ? -9.925 -19.739 -7.776 1.00 80.62 115 THR A O 1
ATOM 885 N N . VAL A 1 116 ? -10.252 -21.153 -6.069 1.00 80.31 116 VAL A N 1
ATOM 886 C CA . VAL A 1 116 ? -8.825 -21.431 -5.844 1.00 80.31 116 VAL A CA 1
ATOM 887 C C . VAL A 1 116 ? -8.162 -22.059 -7.080 1.00 80.31 116 VAL A C 1
ATOM 889 O O . VAL A 1 116 ? -6.949 -21.954 -7.238 1.00 80.31 116 VAL A O 1
ATOM 892 N N . ASP A 1 117 ? -8.930 -22.703 -7.963 1.00 83.31 117 ASP A N 1
ATOM 893 C CA . ASP A 1 117 ? -8.414 -23.289 -9.200 1.00 83.31 117 ASP A CA 1
ATOM 894 C C . ASP A 1 117 ? -8.304 -22.271 -10.346 1.00 83.31 117 ASP A C 1
ATOM 896 O O . ASP A 1 117 ? -7.309 -22.319 -11.065 1.00 83.31 117 ASP A O 1
ATOM 900 N N . ALA A 1 118 ? -9.205 -21.283 -10.441 1.00 81.81 118 ALA A N 1
ATOM 901 C CA . ALA A 1 118 ? -9.032 -20.143 -11.349 1.00 81.81 118 ALA A CA 1
ATOM 902 C C . ALA A 1 118 ? -7.748 -19.357 -11.020 1.00 81.81 118 ALA A C 1
ATOM 904 O O . ALA A 1 118 ? -6.909 -19.151 -11.893 1.00 81.81 118 ALA A O 1
ATOM 905 N N . 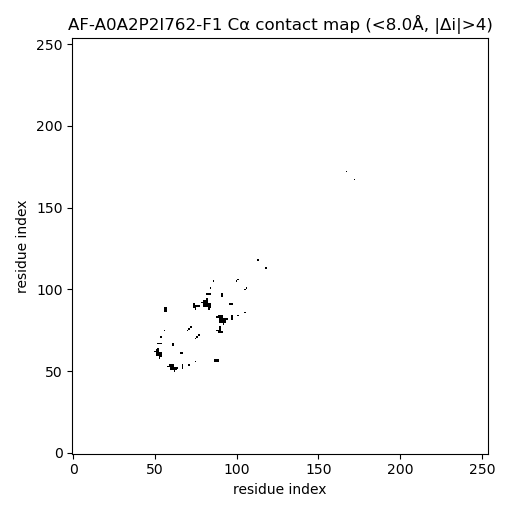LEU A 1 119 ? -7.515 -19.044 -9.738 1.00 83.81 119 LEU A N 1
ATOM 906 C CA . LEU A 1 119 ? -6.284 -18.374 -9.289 1.00 83.81 119 LEU A CA 1
ATOM 907 C C . LEU A 1 119 ? -5.010 -19.193 -9.548 1.00 83.81 119 LEU A C 1
ATOM 909 O O . LEU A 1 119 ? -3.942 -18.620 -9.759 1.00 83.81 119 LEU A O 1
ATOM 913 N N . LYS A 1 120 ? -5.083 -20.533 -9.524 1.00 86.94 120 LYS A N 1
ATOM 914 C CA . LYS A 1 120 ? -3.940 -21.385 -9.902 1.00 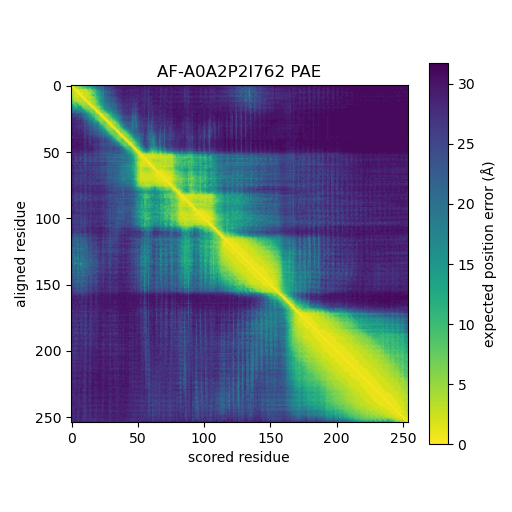86.94 120 LYS A CA 1
ATOM 915 C C . LYS A 1 120 ? -3.642 -21.304 -11.393 1.00 86.94 120 LYS A C 1
ATOM 917 O O . LYS A 1 120 ? -2.474 -21.4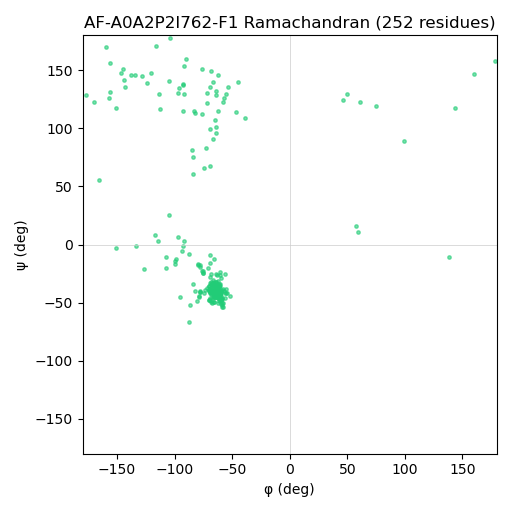36 -11.748 1.00 86.94 120 LYS A O 1
ATOM 922 N N . GLU A 1 121 ? -4.656 -21.134 -12.235 1.00 90.94 121 GLU A N 1
ATOM 923 C CA . GLU A 1 121 ? -4.469 -21.045 -13.682 1.00 90.94 121 GLU A CA 1
ATOM 924 C C . GLU A 1 121 ? -3.976 -19.655 -14.093 1.00 90.94 121 GLU A C 1
ATOM 926 O O . GLU A 1 121 ? -2.934 -19.574 -14.738 1.00 90.94 121 GLU A O 1
ATOM 931 N N . GLU A 1 122 ? -4.571 -18.580 -13.561 1.00 89.81 122 GLU A N 1
ATOM 932 C CA . GLU A 1 122 ? -4.033 -17.211 -13.668 1.00 89.81 122 GLU A CA 1
ATOM 933 C C . GLU A 1 122 ? -2.550 -17.168 -13.217 1.00 89.81 122 GLU A C 1
ATOM 935 O O . GLU A 1 122 ? -1.677 -16.632 -13.903 1.00 89.81 122 GLU A O 1
ATOM 940 N N . LEU A 1 123 ? -2.209 -17.822 -12.094 1.00 91.75 123 LEU A N 1
ATOM 941 C CA . LEU A 1 123 ? -0.825 -17.931 -11.614 1.00 91.75 123 LEU A CA 1
ATOM 942 C C . LEU A 1 123 ? 0.080 -18.754 -12.548 1.00 91.75 123 LEU A C 1
ATOM 944 O O . LEU A 1 123 ? 1.279 -18.466 -12.629 1.00 91.75 123 LEU A O 1
ATOM 948 N N . ARG A 1 124 ? -0.440 -19.777 -13.239 1.00 91.06 124 ARG A N 1
ATOM 949 C CA . ARG A 1 124 ? 0.325 -20.543 -14.238 1.00 91.06 124 ARG A CA 1
ATOM 950 C C . ARG A 1 124 ? 0.623 -19.697 -15.464 1.00 91.06 124 ARG A C 1
ATOM 952 O O . ARG A 1 124 ? 1.788 -19.654 -15.851 1.00 91.06 124 ARG A O 1
ATOM 959 N N . GLU A 1 125 ? -0.372 -19.001 -16.002 1.00 93.12 125 GLU A N 1
ATOM 960 C CA . GLU A 1 125 ? -0.238 -18.115 -17.164 1.00 93.12 125 GLU A CA 1
ATOM 961 C C . GLU A 1 125 ? 0.745 -16.967 -16.892 1.00 93.12 125 GLU A C 1
ATOM 963 O O . GLU A 1 125 ? 1.677 -16.730 -17.666 1.00 93.12 125 GLU A O 1
ATOM 968 N N . VAL A 1 126 ? 0.635 -16.311 -15.732 1.00 93.12 126 VAL A N 1
ATOM 969 C CA . VAL A 1 126 ? 1.602 -15.286 -15.299 1.00 93.12 126 VAL A CA 1
ATOM 970 C C . VAL A 1 126 ? 2.999 -15.886 -15.073 1.00 93.12 126 VAL A C 1
ATOM 972 O O . VAL A 1 126 ? 4.014 -15.237 -15.327 1.00 93.12 126 VAL A O 1
ATOM 975 N N . SER A 1 127 ? 3.096 -17.149 -14.645 1.00 92.44 127 SER A N 1
ATOM 976 C CA . SER A 1 127 ? 4.387 -17.842 -14.497 1.00 92.44 127 SER A CA 1
ATOM 977 C C . SER A 1 127 ? 5.011 -18.285 -15.827 1.00 92.44 127 SER A C 1
ATOM 979 O O . SER A 1 127 ? 6.232 -18.479 -15.875 1.00 92.44 127 SER A O 1
ATOM 981 N N . THR A 1 128 ? 4.223 -18.487 -16.890 1.00 92.38 128 THR A N 1
ATOM 982 C CA . THR A 1 128 ? 4.734 -18.769 -18.241 1.00 92.38 128 THR A CA 1
ATOM 983 C C . THR A 1 128 ? 5.174 -17.492 -18.940 1.00 92.38 128 THR A C 1
ATOM 985 O O . THR A 1 128 ? 6.331 -17.434 -19.353 1.00 92.38 128 THR A O 1
ATOM 988 N N . THR A 1 129 ? 4.355 -16.436 -18.934 1.00 93.62 129 THR A N 1
ATOM 989 C CA . THR A 1 129 ? 4.732 -15.139 -19.528 1.00 93.62 129 THR A CA 1
ATOM 990 C C . THR A 1 129 ? 5.970 -14.551 -18.848 1.00 93.62 129 THR A C 1
ATOM 992 O O . THR A 1 129 ? 6.931 -14.182 -19.515 1.00 93.62 129 THR A O 1
ATOM 995 N N . LEU A 1 130 ? 6.061 -14.600 -17.511 1.00 93.69 130 LEU A N 1
ATOM 996 C CA . LEU A 1 130 ? 7.270 -14.184 -16.785 1.00 93.69 130 LEU A CA 1
ATOM 997 C C . LEU A 1 130 ? 8.522 -15.001 -17.163 1.00 93.69 130 LEU A C 1
ATOM 999 O O . LEU A 1 130 ? 9.643 -14.515 -17.008 1.00 93.69 130 LEU A O 1
ATOM 1003 N N . ARG A 1 131 ? 8.374 -16.250 -17.623 1.00 91.81 131 ARG A N 1
ATOM 1004 C CA . ARG A 1 131 ? 9.499 -17.069 -18.105 1.00 91.81 131 ARG A CA 1
ATOM 1005 C C . ARG A 1 131 ? 9.921 -16.662 -19.514 1.00 91.81 131 ARG A C 1
ATOM 1007 O O . ARG A 1 131 ? 11.120 -16.622 -19.772 1.00 91.81 131 ARG A O 1
ATOM 1014 N N . GLU A 1 132 ? 8.961 -16.364 -20.379 1.00 91.38 132 GLU A N 1
ATOM 1015 C CA . GLU A 1 132 ? 9.174 -15.892 -21.750 1.00 91.38 132 GLU A CA 1
ATOM 1016 C C . GLU A 1 132 ? 9.841 -14.512 -21.745 1.00 91.38 132 GLU A C 1
ATOM 1018 O O . GLU A 1 132 ? 10.925 -14.364 -22.299 1.00 91.38 132 GLU A O 1
ATOM 1023 N N . GLU A 1 133 ? 9.321 -13.555 -20.974 1.00 86.25 133 GLU A N 1
ATOM 1024 C CA . GLU A 1 133 ? 9.928 -12.231 -20.760 1.00 86.25 133 GLU A CA 1
ATOM 1025 C C . GLU A 1 133 ? 11.368 -12.316 -20.225 1.00 86.25 133 GLU A C 1
ATOM 1027 O O . GLU A 1 133 ? 12.272 -11.610 -20.680 1.00 86.25 133 GLU A O 1
ATOM 1032 N N . ARG A 1 134 ? 11.628 -13.229 -19.278 1.00 92.38 134 ARG A N 1
ATOM 1033 C CA . ARG A 1 134 ? 12.991 -13.494 -18.784 1.00 92.38 134 ARG A CA 1
ATOM 1034 C C . ARG A 1 134 ? 13.897 -14.079 -19.861 1.00 92.38 134 ARG A C 1
ATOM 1036 O O . ARG A 1 134 ? 15.083 -13.760 -19.854 1.00 92.38 134 ARG A O 1
ATOM 1043 N N . TRP A 1 135 ? 13.364 -14.927 -20.740 1.00 93.81 135 TRP A N 1
ATOM 1044 C CA . TRP A 1 135 ? 14.111 -15.487 -21.860 1.00 93.81 135 TRP A CA 1
ATOM 1045 C C . TRP A 1 135 ? 14.433 -14.404 -22.893 1.00 93.81 135 TRP A C 1
ATOM 1047 O O . TRP A 1 135 ? 15.606 -14.221 -23.188 1.00 93.81 135 TRP A O 1
ATOM 1057 N N . HIS A 1 136 ? 13.456 -13.600 -23.324 1.00 90.75 136 HIS A N 1
ATOM 1058 C CA . HIS A 1 136 ? 13.674 -12.454 -24.217 1.00 90.75 136 HIS A CA 1
ATOM 1059 C C . HIS A 1 136 ? 14.681 -11.444 -23.643 1.00 90.75 136 HIS A C 1
ATOM 1061 O O . HIS A 1 136 ? 15.553 -10.955 -24.356 1.00 90.75 136 HIS A O 1
ATOM 1067 N N . THR A 1 137 ? 14.623 -11.176 -22.334 1.00 87.38 137 THR A N 1
ATOM 1068 C CA . THR A 1 137 ? 15.587 -10.297 -21.651 1.00 87.38 137 THR A CA 1
ATOM 1069 C C . THR A 1 137 ? 17.008 -10.880 -21.624 1.00 87.38 137 THR A C 1
ATOM 1071 O O . THR A 1 137 ? 17.982 -10.125 -21.633 1.00 87.38 137 THR A O 1
ATOM 1074 N N . ASP A 1 138 ? 17.157 -12.206 -21.536 1.00 89.56 138 ASP A N 1
ATOM 1075 C CA . ASP A 1 138 ? 18.468 -12.866 -21.579 1.00 89.56 138 ASP A CA 1
ATOM 1076 C C . ASP A 1 138 ? 19.003 -12.968 -23.011 1.00 89.56 138 ASP A C 1
ATOM 1078 O O . ASP A 1 138 ? 20.169 -12.669 -23.244 1.00 89.56 138 ASP A O 1
ATOM 1082 N N . ASP A 1 139 ? 18.143 -13.287 -23.975 1.00 92.38 139 ASP A N 1
ATOM 1083 C CA . ASP A 1 139 ? 18.466 -13.346 -25.401 1.00 92.38 139 ASP A CA 1
ATOM 1084 C C . ASP A 1 139 ? 18.958 -11.981 -25.906 1.00 92.38 139 ASP A C 1
ATOM 1086 O O . ASP A 1 139 ? 20.093 -11.867 -26.365 1.00 92.38 139 ASP A O 1
ATOM 1090 N N . LEU A 1 140 ? 18.206 -10.905 -25.638 1.00 89.62 140 LEU A N 1
ATOM 1091 C CA . LEU A 1 140 ? 18.616 -9.533 -25.954 1.00 89.62 140 LEU A CA 1
ATOM 1092 C C . LEU A 1 140 ? 19.918 -9.126 -25.237 1.00 89.62 140 LEU A C 1
ATOM 1094 O O . LEU A 1 140 ? 20.733 -8.385 -25.786 1.00 89.62 140 LEU A O 1
ATOM 1098 N N . ARG A 1 141 ? 20.167 -9.616 -24.013 1.00 92.50 141 ARG A N 1
ATOM 1099 C CA . ARG A 1 141 ? 21.450 -9.402 -23.315 1.00 92.50 141 ARG A CA 1
ATOM 1100 C C . ARG A 1 141 ? 22.599 -10.111 -24.034 1.00 92.50 141 ARG A C 1
ATOM 1102 O O . ARG A 1 141 ? 23.679 -9.530 -24.148 1.00 92.50 141 ARG A O 1
ATOM 1109 N N . ASN A 1 142 ? 22.376 -11.333 -24.511 1.00 88.12 142 ASN A N 1
ATOM 1110 C CA . ASN A 1 142 ? 23.356 -12.108 -25.264 1.00 88.12 142 ASN A CA 1
ATOM 1111 C C . ASN A 1 142 ? 23.636 -11.462 -26.634 1.00 88.12 142 ASN A C 1
ATOM 1113 O O . ASN A 1 142 ? 24.802 -11.342 -27.011 1.00 88.12 142 ASN A O 1
ATOM 1117 N N . GLU A 1 143 ? 22.613 -10.954 -27.328 1.00 90.94 143 GLU A N 1
ATOM 1118 C CA . GLU A 1 143 ? 22.762 -10.166 -28.560 1.00 90.94 143 GLU A CA 1
ATOM 1119 C C . GLU A 1 143 ? 23.553 -8.874 -28.325 1.00 90.94 143 GLU A C 1
ATOM 1121 O O . GLU A 1 143 ? 24.526 -8.610 -29.032 1.00 90.94 143 GLU A O 1
ATOM 1126 N N . LEU A 1 144 ? 23.210 -8.092 -27.294 1.00 89.06 144 LEU A N 1
ATOM 1127 C CA . LEU A 1 144 ? 23.952 -6.880 -26.927 1.00 89.06 144 LEU A CA 1
ATOM 1128 C C . LEU A 1 144 ? 25.417 -7.190 -26.593 1.00 89.06 144 LEU A C 1
ATOM 1130 O O . LEU A 1 144 ? 26.310 -6.446 -27.000 1.00 89.06 144 LEU A O 1
ATOM 1134 N N . GLN A 1 145 ? 25.687 -8.300 -25.900 1.00 88.94 145 GLN A N 1
ATOM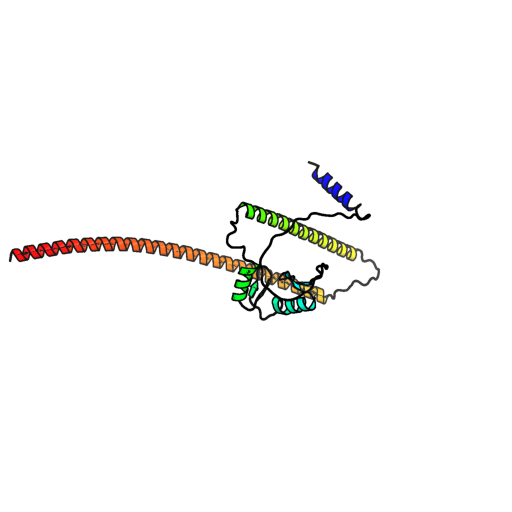 1135 C CA . GLN A 1 145 ? 27.051 -8.745 -25.620 1.00 88.94 145 GLN A CA 1
ATOM 1136 C C . GLN A 1 145 ? 27.790 -9.165 -26.902 1.00 88.94 145 GLN A C 1
ATOM 1138 O O . GLN A 1 145 ? 28.961 -8.818 -27.062 1.00 88.94 145 GLN A O 1
ATOM 1143 N N . ALA A 1 146 ? 27.128 -9.863 -27.828 1.00 89.44 146 ALA A N 1
ATOM 1144 C CA . ALA A 1 146 ? 27.703 -10.250 -29.115 1.00 89.44 146 ALA A CA 1
ATOM 1145 C C . ALA A 1 146 ? 28.005 -9.027 -29.999 1.00 89.44 146 ALA A C 1
ATOM 1147 O O . ALA A 1 146 ? 29.090 -8.939 -30.572 1.00 89.44 146 ALA A O 1
ATOM 1148 N N . LEU A 1 147 ? 27.104 -8.041 -30.047 1.00 87.50 147 LEU A N 1
ATOM 1149 C CA . LEU A 1 147 ? 27.316 -6.759 -30.725 1.00 87.50 147 LEU A CA 1
ATOM 1150 C C . LEU A 1 147 ? 28.462 -5.966 -30.086 1.00 87.50 147 LEU A C 1
ATOM 1152 O O . LEU A 1 147 ? 29.322 -5.451 -30.797 1.00 87.50 147 LEU A O 1
ATOM 1156 N N . GLN A 1 148 ? 28.538 -5.915 -28.754 1.00 85.56 148 GLN A N 1
ATOM 1157 C CA . GLN A 1 148 ? 29.641 -5.263 -28.048 1.00 85.56 148 GLN A CA 1
ATOM 1158 C C . GLN A 1 148 ? 30.989 -5.944 -28.343 1.00 85.56 148 GLN A C 1
ATOM 1160 O O . GLN A 1 148 ? 31.985 -5.255 -28.564 1.00 85.56 148 GLN A O 1
ATOM 1165 N N . GLN A 1 149 ? 31.027 -7.279 -28.406 1.00 84.88 149 GLN A N 1
ATOM 1166 C CA . GLN A 1 149 ? 32.216 -8.035 -28.813 1.00 84.88 149 GLN A CA 1
ATOM 1167 C C . GLN A 1 149 ? 32.569 -7.808 -30.289 1.00 84.88 149 GLN A C 1
ATOM 1169 O O . GLN A 1 149 ? 33.744 -7.646 -30.605 1.00 84.88 149 GLN A O 1
ATOM 1174 N N . ALA A 1 150 ? 31.582 -7.735 -31.186 1.00 81.12 150 ALA A N 1
ATOM 1175 C CA . ALA A 1 150 ? 31.798 -7.434 -32.600 1.00 81.12 150 ALA A CA 1
ATOM 1176 C C . ALA A 1 150 ? 32.355 -6.015 -32.806 1.00 81.12 150 ALA A C 1
ATOM 1178 O O . ALA A 1 150 ? 33.284 -5.835 -33.589 1.00 81.12 150 ALA A O 1
ATOM 1179 N N . LEU A 1 151 ? 31.860 -5.022 -32.059 1.00 78.88 151 LEU A N 1
ATOM 1180 C CA . LEU A 1 151 ? 32.401 -3.659 -32.053 1.00 78.88 151 LEU A CA 1
ATOM 1181 C C . LEU A 1 151 ? 33.828 -3.613 -31.489 1.00 78.88 151 LEU A C 1
ATOM 1183 O O . LEU A 1 151 ? 34.691 -2.970 -32.079 1.00 78.88 151 LEU A O 1
ATOM 1187 N N . GLN A 1 152 ? 34.115 -4.337 -30.402 1.00 77.88 152 GLN A N 1
ATOM 1188 C CA . GLN A 1 152 ? 35.476 -4.457 -29.858 1.00 77.88 152 GLN A CA 1
ATOM 1189 C C . GLN A 1 152 ? 36.434 -5.156 -30.833 1.00 77.88 152 GLN A C 1
ATOM 1191 O O . GLN A 1 152 ? 37.571 -4.717 -30.991 1.00 77.88 152 GLN A O 1
ATOM 1196 N N . ALA A 1 153 ? 35.980 -6.204 -31.522 1.00 78.06 153 ALA A N 1
ATOM 1197 C CA . ALA A 1 153 ? 36.753 -6.894 -32.548 1.00 78.06 153 ALA A CA 1
ATOM 1198 C C . ALA A 1 153 ? 36.986 -6.004 -33.778 1.00 78.06 153 ALA A C 1
ATOM 1200 O O . ALA A 1 153 ? 38.097 -5.983 -34.297 1.00 78.06 153 ALA A O 1
ATOM 1201 N N . LYS A 1 154 ? 35.985 -5.220 -34.205 1.00 73.81 154 LYS A N 1
ATOM 1202 C CA . LYS A 1 154 ? 36.114 -4.247 -35.302 1.00 73.81 154 LYS A CA 1
ATOM 1203 C C . LYS A 1 154 ? 37.087 -3.118 -34.940 1.00 73.81 154 LYS A C 1
ATOM 1205 O O . LYS A 1 154 ? 37.953 -2.799 -35.744 1.00 73.81 154 LYS A O 1
ATOM 1210 N N . ALA A 1 155 ? 37.025 -2.602 -33.711 1.00 68.81 155 ALA A N 1
ATOM 1211 C CA . ALA A 1 155 ? 37.982 -1.621 -33.192 1.00 68.81 155 ALA A CA 1
ATOM 1212 C C . ALA A 1 155 ? 39.413 -2.186 -33.071 1.00 68.81 155 ALA A C 1
ATOM 1214 O O . ALA A 1 155 ? 40.380 -1.474 -33.324 1.00 68.81 155 ALA A O 1
ATOM 1215 N N . ALA A 1 156 ? 39.567 -3.470 -32.730 1.00 67.75 156 ALA A N 1
ATOM 1216 C CA . ALA A 1 156 ? 40.865 -4.153 -32.705 1.00 67.75 156 ALA A CA 1
ATOM 1217 C C . ALA A 1 156 ? 41.392 -4.532 -34.106 1.00 67.75 156 ALA A C 1
ATOM 1219 O O . ALA A 1 156 ? 42.597 -4.707 -34.278 1.00 67.75 156 ALA A O 1
ATOM 1220 N N . ALA A 1 157 ? 40.505 -4.658 -35.097 1.00 66.38 157 ALA A N 1
ATOM 1221 C CA . ALA A 1 157 ? 40.823 -4.957 -36.494 1.00 66.38 157 ALA A CA 1
ATOM 1222 C C . ALA A 1 157 ? 41.021 -3.700 -37.364 1.00 66.38 157 ALA A C 1
ATOM 1224 O O . ALA A 1 157 ? 41.243 -3.834 -38.566 1.00 66.38 157 ALA A O 1
ATOM 1225 N N . GLY A 1 158 ? 40.956 -2.500 -36.773 1.00 54.06 158 GLY A N 1
ATOM 1226 C CA . GLY A 1 158 ? 41.128 -1.206 -37.437 1.00 54.06 158 GLY A CA 1
ATOM 1227 C C . GLY A 1 158 ? 42.557 -0.930 -37.913 1.00 54.06 158 GLY A C 1
ATOM 1228 O O . GLY A 1 158 ? 43.223 -0.029 -37.406 1.00 54.06 158 GLY A O 1
ATOM 1229 N N . GLY A 1 159 ? 43.015 -1.698 -38.900 1.00 50.78 159 GLY A N 1
ATOM 1230 C CA . GLY A 1 159 ? 43.966 -1.213 -39.894 1.00 50.78 159 GLY A CA 1
ATOM 1231 C C . GLY A 1 159 ? 43.247 -0.314 -40.902 1.00 50.78 159 GLY A C 1
ATOM 1232 O O . GLY A 1 159 ? 42.053 -0.469 -41.134 1.00 50.78 159 GLY A O 1
ATOM 1233 N N . GLU A 1 160 ? 43.992 0.634 -41.457 1.00 49.91 160 GLU A N 1
ATOM 1234 C CA . GLU A 1 160 ? 43.568 1.677 -42.396 1.00 49.91 160 GLU A CA 1
ATOM 1235 C C . GLU A 1 160 ? 42.542 1.221 -43.455 1.00 49.91 160 GLU A C 1
ATOM 1237 O O . GLU A 1 160 ? 42.910 0.555 -44.416 1.00 49.91 160 GLU A O 1
ATOM 1242 N N . ASP A 1 161 ? 41.289 1.671 -43.338 1.00 42.41 161 ASP A N 1
ATOM 1243 C CA . ASP A 1 161 ? 40.470 2.045 -44.498 1.00 42.41 161 ASP A CA 1
ATOM 1244 C C . ASP A 1 161 ? 39.371 3.040 -44.090 1.00 42.41 161 ASP A C 1
ATOM 1246 O O . ASP A 1 161 ? 38.691 2.896 -43.072 1.00 42.41 161 ASP A O 1
ATOM 1250 N N . GLY A 1 162 ? 39.256 4.124 -44.859 1.00 53.88 162 GLY A N 1
ATOM 1251 C CA . GLY A 1 162 ? 38.502 5.316 -44.475 1.00 53.88 162 GLY A CA 1
ATOM 1252 C C . GLY A 1 162 ? 37.012 5.241 -44.792 1.00 53.88 162 GLY A C 1
ATOM 1253 O O . GLY A 1 162 ? 36.564 5.860 -45.757 1.00 53.88 162 GLY A O 1
ATOM 1254 N N . GLU A 1 163 ? 36.231 4.587 -43.936 1.00 45.25 163 GLU A N 1
ATOM 1255 C CA . GLU A 1 163 ? 34.774 4.749 -43.907 1.00 45.25 163 GLU A CA 1
ATOM 1256 C C . GLU A 1 163 ? 34.344 5.597 -42.707 1.00 45.25 163 GLU A C 1
ATOM 1258 O O . GLU A 1 163 ? 34.908 5.517 -41.617 1.00 45.25 163 GLU A O 1
ATOM 1263 N N . LYS A 1 164 ? 33.357 6.471 -42.927 1.00 49.59 164 LYS A N 1
ATOM 1264 C CA . LYS A 1 164 ? 32.885 7.429 -41.923 1.00 49.59 164 LYS A CA 1
ATOM 1265 C C . LYS A 1 164 ? 32.166 6.675 -40.807 1.00 49.59 164 LYS A C 1
ATOM 1267 O O . LYS A 1 164 ? 30.992 6.349 -40.953 1.00 49.59 164 LYS A O 1
ATOM 1272 N N . GLU A 1 165 ? 32.851 6.427 -39.696 1.00 49.56 165 GLU A N 1
ATOM 1273 C CA . GLU A 1 165 ? 32.167 6.077 -38.455 1.00 49.56 165 GLU A CA 1
ATOM 1274 C C . GLU A 1 165 ? 31.208 7.219 -38.104 1.00 49.56 165 GLU A C 1
ATOM 1276 O O . GLU A 1 165 ? 31.628 8.377 -38.005 1.00 49.56 165 GLU A O 1
ATOM 1281 N N . ASP A 1 166 ? 29.918 6.902 -37.962 1.00 52.19 166 ASP A N 1
ATOM 1282 C CA . ASP A 1 166 ? 28.907 7.868 -37.539 1.00 52.19 166 ASP A CA 1
ATOM 1283 C C . ASP A 1 166 ? 29.236 8.313 -36.114 1.00 52.19 166 ASP A C 1
ATOM 1285 O O . ASP A 1 166 ? 28.941 7.645 -35.118 1.00 52.19 166 ASP A O 1
ATOM 1289 N N . MET A 1 167 ? 29.934 9.442 -36.039 1.00 50.03 167 MET A N 1
ATOM 1290 C CA . MET A 1 167 ? 30.458 10.006 -34.812 1.00 50.03 167 MET A CA 1
ATOM 1291 C C . MET A 1 167 ? 29.296 10.574 -33.997 1.00 50.03 167 MET A C 1
ATOM 1293 O O . MET A 1 167 ? 29.042 11.781 -34.024 1.00 50.03 167 MET A O 1
ATOM 1297 N N . VAL A 1 168 ? 28.613 9.703 -33.241 1.00 56.88 168 VAL A N 1
ATOM 1298 C CA . VAL A 1 168 ? 27.770 10.110 -32.109 1.00 56.88 168 VAL A CA 1
ATOM 1299 C C . VAL A 1 168 ? 28.607 11.102 -31.305 1.00 56.88 168 VAL A C 1
ATOM 1301 O O . VAL A 1 168 ? 29.667 10.712 -30.803 1.00 56.88 168 VAL A O 1
ATOM 1304 N N . PRO A 1 169 ? 28.212 12.389 -31.221 1.00 64.50 169 PRO A N 1
ATOM 1305 C CA . PRO A 1 169 ? 29.084 13.402 -30.659 1.00 64.50 169 PRO A CA 1
ATOM 1306 C C . PRO A 1 169 ? 29.502 12.979 -29.258 1.00 64.50 169 PRO A C 1
ATOM 1308 O O . PRO A 1 169 ? 28.654 12.633 -28.437 1.00 64.50 169 PRO A O 1
ATOM 1311 N N . GLN A 1 170 ? 30.801 13.010 -28.966 1.00 67.50 170 GLN A N 1
ATOM 1312 C CA . GLN A 1 170 ? 31.353 12.491 -27.708 1.00 67.50 170 GLN A CA 1
ATOM 1313 C C . GLN A 1 170 ? 30.699 13.145 -26.466 1.00 67.50 170 GLN A C 1
ATOM 1315 O O . GLN A 1 170 ? 30.580 12.528 -25.410 1.00 67.50 170 GLN A O 1
ATOM 1320 N N . SER A 1 171 ? 30.171 14.364 -26.644 1.00 67.31 171 SER A N 1
ATOM 1321 C CA . SER A 1 171 ? 29.296 15.091 -25.716 1.00 67.31 171 SER A CA 1
ATOM 1322 C C . SER A 1 171 ? 27.934 14.420 -25.442 1.00 67.31 171 SER A C 1
ATOM 1324 O O . SER A 1 171 ? 27.510 14.403 -24.291 1.00 67.31 171 SER A O 1
ATOM 1326 N N . GLN A 1 172 ? 27.256 13.845 -26.442 1.00 76.81 172 GLN A N 1
ATOM 1327 C CA . GLN A 1 172 ? 25.989 13.121 -26.255 1.00 76.81 172 GLN A CA 1
ATOM 1328 C C . GLN A 1 172 ? 26.204 11.818 -25.477 1.00 76.81 172 GLN A C 1
ATOM 1330 O O . GLN A 1 172 ? 25.452 11.524 -24.552 1.00 76.81 172 GLN A O 1
ATOM 1335 N N . HIS A 1 173 ? 27.266 11.067 -25.790 1.00 77.50 173 HIS A N 1
ATOM 1336 C CA . HIS A 1 173 ? 27.611 9.858 -25.036 1.00 77.50 173 HIS A CA 1
ATOM 1337 C C . HIS A 1 173 ? 27.968 10.179 -23.573 1.00 77.50 173 HIS A C 1
ATOM 1339 O O . HIS A 1 173 ? 27.506 9.491 -22.665 1.00 77.50 173 HIS A O 1
ATOM 1345 N N . ALA A 1 174 ? 28.721 11.259 -23.326 1.00 81.12 174 ALA A N 1
ATOM 1346 C CA . ALA A 1 174 ? 28.984 11.746 -21.970 1.00 81.12 174 ALA A CA 1
ATOM 1347 C C . ALA A 1 174 ? 27.683 12.120 -21.230 1.00 81.12 174 ALA A C 1
ATOM 1349 O O . ALA A 1 174 ? 27.445 11.623 -20.132 1.00 81.12 174 ALA A O 1
ATOM 1350 N N . ALA A 1 175 ? 26.789 12.889 -21.863 1.00 84.19 175 ALA A N 1
ATOM 1351 C CA . ALA A 1 175 ? 25.503 13.269 -21.274 1.00 84.19 175 ALA A CA 1
ATOM 1352 C C . ALA A 1 175 ? 24.605 12.059 -20.938 1.00 84.19 175 ALA A C 1
ATOM 1354 O O . ALA A 1 175 ? 23.914 12.064 -19.918 1.00 84.19 175 ALA A O 1
ATOM 1355 N N . LEU A 1 176 ? 24.634 10.997 -21.752 1.00 84.88 176 LEU A N 1
ATOM 1356 C CA . LEU A 1 176 ? 23.917 9.747 -21.473 1.00 84.88 176 LEU A CA 1
ATOM 1357 C C . LEU A 1 176 ? 24.528 8.964 -20.298 1.00 84.88 176 LEU A C 1
ATOM 1359 O O . LEU A 1 176 ? 23.785 8.373 -19.513 1.00 84.88 176 LEU A O 1
ATOM 1363 N N . LEU A 1 177 ? 25.854 8.976 -20.130 1.00 88.94 177 LEU A N 1
ATOM 1364 C CA . LEU A 1 177 ? 26.510 8.389 -18.955 1.00 88.94 177 LEU A CA 1
ATOM 1365 C C . LEU A 1 177 ? 26.195 9.174 -17.673 1.00 88.94 177 LEU A C 1
ATOM 1367 O O . LEU A 1 177 ? 25.888 8.564 -16.646 1.00 88.94 177 LEU A O 1
ATOM 1371 N N . ASP A 1 178 ? 26.188 10.504 -17.735 1.00 88.69 178 ASP A N 1
ATOM 1372 C CA . ASP A 1 178 ? 25.803 11.363 -16.610 1.00 88.69 178 ASP A CA 1
ATOM 1373 C C . ASP A 1 178 ? 24.322 11.158 -16.244 1.00 88.69 178 ASP A C 1
ATOM 1375 O O . ASP A 1 178 ? 23.982 10.958 -15.078 1.00 88.69 178 ASP A O 1
ATOM 1379 N N . SER A 1 179 ? 23.429 11.079 -17.237 1.00 90.94 179 SER A N 1
ATOM 1380 C CA . SER A 1 179 ? 22.019 10.717 -17.027 1.00 90.94 179 SER A CA 1
ATOM 1381 C C . SER A 1 179 ? 21.872 9.336 -16.371 1.00 90.94 179 SER A C 1
ATOM 1383 O O . SER A 1 179 ? 21.181 9.195 -15.360 1.00 90.94 179 SER A O 1
ATOM 1385 N N . LYS A 1 180 ? 22.593 8.322 -16.868 1.00 92.44 180 LYS A N 1
ATOM 1386 C CA . LYS A 1 180 ? 22.592 6.961 -16.310 1.00 92.44 180 LYS A CA 1
ATOM 1387 C C . LYS A 1 180 ? 23.092 6.918 -14.865 1.00 92.44 180 LYS A C 1
ATOM 1389 O O . LYS A 1 180 ? 22.522 6.183 -14.056 1.00 92.44 180 LYS A O 1
ATOM 1394 N N . THR A 1 181 ? 24.144 7.663 -14.521 1.00 93.19 181 THR A N 1
ATOM 1395 C CA . THR A 1 181 ? 24.661 7.703 -13.141 1.00 93.19 181 THR A CA 1
ATOM 1396 C C . THR A 1 181 ? 23.699 8.431 -12.204 1.00 93.19 181 THR A C 1
ATOM 1398 O O . THR A 1 181 ? 23.430 7.917 -11.120 1.00 93.19 181 THR A O 1
ATOM 1401 N N . ASN A 1 182 ? 23.081 9.533 -12.641 1.00 92.94 182 ASN A N 1
ATOM 1402 C CA . ASN A 1 182 ? 22.035 10.229 -11.886 1.00 92.94 182 ASN A CA 1
ATOM 1403 C C . ASN A 1 182 ? 20.830 9.319 -11.594 1.00 92.94 182 ASN A C 1
ATOM 1405 O O . ASN A 1 182 ? 20.472 9.149 -10.429 1.00 92.94 182 ASN A O 1
ATOM 1409 N N . LEU A 1 183 ? 20.282 8.644 -12.611 1.00 92.62 183 LEU A N 1
ATOM 1410 C CA . LEU A 1 183 ? 19.183 7.679 -12.444 1.00 92.62 183 LEU A CA 1
ATOM 1411 C C . LEU A 1 183 ? 19.577 6.487 -11.554 1.00 92.62 183 LEU A C 1
ATOM 1413 O O . LEU A 1 183 ? 18.764 5.986 -10.777 1.00 92.62 183 LEU A O 1
ATOM 1417 N N . SER A 1 184 ? 20.834 6.037 -11.622 1.00 94.00 184 SER A N 1
ATOM 1418 C CA . SER A 1 184 ? 21.343 4.972 -10.746 1.00 94.00 184 SER A CA 1
ATOM 1419 C C . SER A 1 184 ? 21.406 5.422 -9.282 1.00 94.00 184 SER A C 1
ATOM 1421 O O . SER A 1 184 ? 21.014 4.667 -8.392 1.00 94.00 184 SER A O 1
ATOM 1423 N N . ASN A 1 185 ? 21.851 6.657 -9.029 1.00 94.06 185 ASN A N 1
ATOM 1424 C CA . ASN A 1 185 ? 21.894 7.254 -7.694 1.00 94.06 185 ASN A CA 1
ATOM 1425 C C . ASN A 1 185 ? 20.479 7.448 -7.128 1.00 94.06 185 ASN A C 1
ATOM 1427 O O . ASN A 1 185 ? 20.216 7.067 -5.986 1.00 94.06 185 ASN A O 1
ATOM 1431 N N . GLU A 1 186 ? 19.550 7.960 -7.936 1.00 96.94 186 GLU A N 1
ATOM 1432 C CA . GLU A 1 186 ? 18.136 8.102 -7.576 1.00 96.94 186 GLU A CA 1
ATOM 1433 C C . GLU A 1 186 ? 17.505 6.744 -7.232 1.00 96.94 186 GLU A C 1
ATOM 1435 O O . GLU A 1 186 ? 16.900 6.590 -6.171 1.00 96.94 186 GLU A O 1
ATOM 1440 N N . ALA A 1 187 ? 17.745 5.708 -8.040 1.00 93.75 187 ALA A N 1
ATOM 1441 C CA . ALA A 1 187 ? 17.260 4.357 -7.767 1.00 93.75 187 ALA A CA 1
ATOM 1442 C C . ALA A 1 187 ? 17.848 3.731 -6.484 1.00 93.75 187 ALA A C 1
ATOM 1444 O O . ALA A 1 187 ? 17.224 2.845 -5.894 1.00 93.75 187 ALA A O 1
ATOM 1445 N N . VAL A 1 188 ? 19.037 4.146 -6.034 1.00 96.44 188 VAL A N 1
ATOM 1446 C CA . VAL A 1 188 ? 19.603 3.742 -4.732 1.00 96.44 188 VAL A CA 1
ATOM 1447 C C . VAL A 1 188 ? 18.951 4.521 -3.585 1.00 96.44 188 VAL A C 1
ATOM 1449 O O . VAL A 1 188 ? 18.608 3.924 -2.562 1.00 96.44 188 VAL A O 1
ATOM 1452 N N . LEU A 1 189 ? 18.717 5.826 -3.758 1.00 97.44 189 LEU A N 1
ATOM 1453 C CA . LEU A 1 189 ? 18.018 6.662 -2.777 1.00 97.44 189 LEU A CA 1
ATOM 1454 C C . LEU A 1 189 ? 16.575 6.191 -2.553 1.00 97.44 189 LEU A C 1
ATOM 1456 O O . LEU A 1 189 ? 16.177 6.005 -1.404 1.00 97.44 189 LEU A O 1
ATOM 1460 N N . LEU A 1 190 ? 15.830 5.911 -3.625 1.00 96.62 190 LEU A N 1
ATOM 1461 C CA . LEU A 1 190 ? 14.458 5.397 -3.562 1.00 96.62 190 LEU A CA 1
ATOM 1462 C C . LEU A 1 190 ? 14.387 4.042 -2.843 1.00 96.62 190 LEU A C 1
ATOM 1464 O O . LEU A 1 190 ? 13.533 3.856 -1.979 1.00 96.62 190 LEU A O 1
ATOM 1468 N N . ARG A 1 191 ? 15.324 3.117 -3.105 1.00 97.25 191 ARG A N 1
ATOM 1469 C CA . ARG A 1 191 ? 15.408 1.839 -2.366 1.00 97.25 191 ARG A CA 1
ATOM 1470 C C . ARG A 1 191 ? 15.647 2.046 -0.870 1.00 97.25 191 ARG A C 1
ATOM 1472 O O . ARG A 1 191 ? 15.033 1.355 -0.063 1.00 97.25 191 ARG A O 1
ATOM 1479 N N . ARG A 1 192 ? 16.501 3.005 -0.493 1.00 97.31 192 ARG A N 1
ATOM 1480 C CA . ARG A 1 192 ? 16.762 3.347 0.915 1.00 97.31 192 ARG A CA 1
ATOM 1481 C C . ARG A 1 192 ? 15.556 4.010 1.589 1.00 97.31 192 ARG A C 1
ATOM 1483 O O . ARG A 1 192 ? 15.278 3.732 2.752 1.00 97.31 192 ARG A O 1
ATOM 1490 N N . GLN A 1 193 ? 14.834 4.875 0.879 1.00 97.88 193 GLN A N 1
ATOM 1491 C CA . GLN A 1 193 ? 13.585 5.461 1.377 1.00 97.88 193 GLN A CA 1
ATOM 1492 C C . GLN A 1 193 ? 12.509 4.384 1.562 1.00 97.88 193 GLN A C 1
ATOM 1494 O O . GLN A 1 193 ? 11.840 4.359 2.592 1.00 97.88 193 GLN A O 1
ATOM 1499 N N . GLN A 1 194 ? 12.397 3.446 0.617 1.00 97.31 194 GLN A N 1
ATOM 1500 C CA . GLN A 1 194 ? 11.477 2.314 0.710 1.00 97.31 194 GLN A CA 1
ATOM 1501 C C . GLN A 1 194 ? 11.810 1.396 1.895 1.00 97.31 194 GLN A C 1
ATOM 1503 O O . GLN A 1 194 ? 10.897 1.004 2.620 1.00 97.31 194 GLN A O 1
ATOM 1508 N N . SER A 1 195 ? 13.088 1.076 2.140 1.00 97.19 195 SER A N 1
ATOM 1509 C CA . SER A 1 195 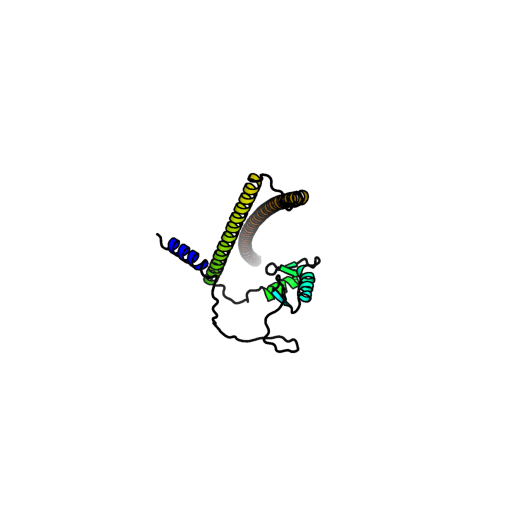? 13.470 0.268 3.307 1.00 97.19 195 SER A CA 1
ATOM 1510 C C . SER A 1 195 ? 13.152 0.982 4.624 1.00 97.19 195 SER A C 1
ATOM 1512 O O . SER A 1 195 ? 12.576 0.360 5.512 1.00 97.19 195 SER A O 1
ATOM 1514 N N . GLN A 1 196 ? 13.428 2.289 4.724 1.00 97.88 196 GLN A N 1
ATOM 1515 C CA . GLN A 1 196 ? 13.075 3.080 5.909 1.00 97.88 196 GLN A CA 1
ATOM 1516 C C . GLN A 1 196 ? 11.559 3.090 6.156 1.00 97.88 196 GLN A C 1
ATOM 1518 O O . GLN A 1 196 ? 11.113 2.789 7.258 1.00 97.88 196 GLN A O 1
ATOM 1523 N N . ALA A 1 197 ? 10.753 3.344 5.120 1.00 97.12 197 ALA A N 1
ATOM 1524 C CA . ALA A 1 197 ? 9.296 3.360 5.239 1.00 97.12 197 ALA A CA 1
ATOM 1525 C C . ALA A 1 197 ? 8.717 1.999 5.681 1.00 97.12 197 ALA A C 1
ATOM 1527 O O . ALA A 1 197 ? 7.731 1.952 6.418 1.00 97.12 197 ALA A O 1
ATOM 1528 N N . LEU A 1 198 ? 9.334 0.884 5.270 1.00 97.88 198 LEU A N 1
ATOM 1529 C CA . LEU A 1 198 ? 8.961 -0.459 5.728 1.00 97.88 198 LEU A CA 1
ATOM 1530 C C . LEU A 1 198 ? 9.334 -0.701 7.201 1.00 97.88 198 LEU A C 1
ATOM 1532 O O . LEU A 1 198 ? 8.548 -1.311 7.930 1.00 97.88 198 LEU A O 1
ATOM 1536 N N . GLU A 1 199 ? 10.490 -0.213 7.656 1.00 98.00 199 GLU A N 1
ATOM 1537 C CA . GLU A 1 199 ? 10.900 -0.269 9.067 1.00 98.00 199 GLU A CA 1
ATOM 1538 C C . GLU A 1 199 ? 9.976 0.571 9.962 1.00 98.00 199 GLU A C 1
ATOM 1540 O O . GLU A 1 199 ? 9.518 0.086 11.003 1.00 98.00 199 GLU A O 1
ATOM 1545 N N . ASP A 1 200 ? 9.629 1.782 9.523 1.00 97.69 200 ASP A N 1
ATOM 1546 C CA . ASP A 1 200 ? 8.713 2.690 10.218 1.00 97.69 200 ASP A CA 1
ATOM 1547 C C . ASP A 1 200 ? 7.306 2.073 10.316 1.00 97.69 200 ASP A C 1
ATOM 1549 O O . ASP A 1 200 ? 6.712 2.012 11.397 1.00 97.69 200 ASP A O 1
ATOM 1553 N N . LEU A 1 201 ? 6.794 1.499 9.220 1.00 97.62 201 LEU A N 1
ATOM 1554 C CA . LEU A 1 201 ? 5.520 0.773 9.203 1.00 97.62 201 LEU A CA 1
ATOM 1555 C C . LEU A 1 201 ? 5.549 -0.457 10.129 1.00 97.62 201 LEU A C 1
ATOM 1557 O O . LEU A 1 201 ? 4.571 -0.732 10.830 1.00 97.62 201 LEU A O 1
ATOM 1561 N N . ALA A 1 202 ? 6.670 -1.180 10.201 1.00 97.62 202 ALA A N 1
ATOM 1562 C CA . ALA A 1 202 ? 6.850 -2.284 11.145 1.00 97.62 202 ALA A CA 1
ATOM 1563 C C . ALA A 1 202 ? 6.960 -1.813 12.611 1.00 97.62 202 ALA A C 1
ATOM 1565 O O . ALA A 1 202 ? 6.592 -2.553 13.529 1.00 97.62 202 ALA A O 1
ATOM 1566 N N . ALA A 1 203 ? 7.448 -0.597 12.872 1.00 98.06 203 ALA A N 1
ATOM 1567 C CA . ALA A 1 203 ? 7.418 0.019 14.198 1.00 98.06 203 ALA A CA 1
ATOM 1568 C C . ALA A 1 203 ? 5.986 0.405 14.608 1.00 98.06 203 ALA A C 1
ATOM 1570 O O . ALA A 1 203 ? 5.538 0.002 15.683 1.00 98.06 203 ALA A O 1
ATOM 1571 N N . VAL A 1 204 ? 5.232 1.076 13.729 1.00 97.88 204 VAL A N 1
ATOM 1572 C CA . VAL A 1 204 ? 3.823 1.446 13.972 1.00 97.88 204 VAL A CA 1
ATOM 1573 C C . VAL A 1 204 ? 2.950 0.207 14.197 1.00 97.88 204 VAL A C 1
ATOM 1575 O O . VAL A 1 204 ? 2.163 0.172 15.141 1.00 97.88 204 VAL A O 1
ATOM 1578 N N . ARG A 1 205 ? 3.129 -0.864 13.408 1.00 98.00 205 ARG A N 1
ATOM 1579 C CA . ARG A 1 205 ? 2.396 -2.132 13.608 1.00 98.00 205 ARG A CA 1
ATOM 1580 C C . ARG A 1 205 ? 2.676 -2.783 14.967 1.00 98.00 205 ARG A C 1
ATOM 1582 O O . ARG A 1 205 ? 1.752 -3.329 15.565 1.00 98.00 205 ARG A O 1
ATOM 1589 N N . ARG A 1 206 ? 3.913 -2.707 15.475 1.00 98.06 206 ARG A N 1
ATOM 1590 C CA . ARG A 1 206 ? 4.255 -3.186 16.830 1.00 98.06 206 ARG A CA 1
ATOM 1591 C C . ARG A 1 206 ? 3.594 -2.331 17.911 1.00 98.06 206 ARG A C 1
ATOM 1593 O O . ARG A 1 206 ? 2.969 -2.882 18.809 1.00 98.06 206 ARG A O 1
ATOM 1600 N N . GLN A 1 207 ? 3.647 -1.004 17.778 1.00 98.06 207 GLN A N 1
ATOM 1601 C CA . GLN A 1 207 ? 2.965 -0.091 18.702 1.00 98.06 207 GLN A CA 1
ATOM 1602 C C . GLN A 1 207 ? 1.448 -0.331 18.741 1.00 98.06 207 GLN A C 1
ATOM 1604 O O . GLN A 1 207 ? 0.865 -0.314 19.822 1.00 98.06 207 GLN A O 1
ATOM 1609 N N . LEU A 1 208 ? 0.818 -0.609 17.594 1.00 97.94 208 LEU A N 1
ATOM 1610 C CA . LEU A 1 208 ? -0.607 -0.942 17.514 1.00 97.94 208 LEU A CA 1
ATOM 1611 C C . LEU A 1 208 ? -0.942 -2.270 18.218 1.00 97.94 208 LEU A C 1
ATOM 1613 O O . LEU A 1 208 ? -1.934 -2.352 18.936 1.00 97.94 208 LEU A O 1
ATOM 1617 N N . ALA A 1 209 ? -0.106 -3.302 18.070 1.00 97.94 209 ALA A N 1
ATOM 1618 C CA . ALA A 1 209 ? -0.284 -4.559 18.802 1.00 97.94 209 ALA A CA 1
ATOM 1619 C C . ALA A 1 209 ? -0.153 -4.361 20.328 1.00 97.94 209 ALA A C 1
ATOM 1621 O O . ALA A 1 209 ? -0.937 -4.920 21.101 1.00 97.94 209 ALA A O 1
ATOM 1622 N N . ASP A 1 210 ? 0.784 -3.512 20.766 1.00 98.00 210 ASP A N 1
ATOM 1623 C CA . ASP A 1 210 ? 0.953 -3.148 22.175 1.00 98.00 210 ASP A CA 1
ATOM 1624 C C . ASP A 1 210 ? -0.231 -2.339 22.727 1.00 98.00 210 ASP A C 1
ATOM 1626 O O . ASP A 1 210 ? -0.596 -2.522 23.892 1.00 98.00 210 ASP A O 1
ATOM 1630 N N . THR A 1 211 ? -0.830 -1.430 21.946 1.00 97.44 211 THR A N 1
ATOM 1631 C CA . THR A 1 211 ? -1.999 -0.650 22.391 1.00 97.44 211 THR A CA 1
ATOM 1632 C C . THR A 1 211 ? -3.267 -1.490 22.438 1.00 97.44 211 THR A C 1
ATOM 1634 O O . THR A 1 211 ? -3.995 -1.371 23.420 1.00 97.44 211 THR A O 1
ATOM 1637 N N . ILE A 1 212 ? -3.488 -2.394 21.477 1.00 97.88 212 ILE A N 1
ATOM 1638 C CA . ILE A 1 212 ? -4.575 -3.388 21.531 1.00 97.88 212 ILE A CA 1
ATOM 1639 C C . ILE A 1 212 ? -4.420 -4.252 22.790 1.00 97.88 212 ILE A C 1
ATOM 1641 O O . ILE A 1 212 ? -5.303 -4.266 23.642 1.00 97.88 212 ILE A O 1
ATOM 1645 N N . SER A 1 213 ? -3.232 -4.824 23.012 1.00 97.81 213 SER A N 1
ATOM 1646 C CA . SER A 1 213 ? -2.948 -5.637 24.206 1.00 97.81 213 SER A CA 1
ATOM 1647 C C . SER A 1 213 ? -3.127 -4.871 25.529 1.00 97.81 213 SER A C 1
ATOM 1649 O O . SER A 1 213 ? -3.406 -5.471 26.568 1.00 97.81 213 SER A O 1
ATOM 1651 N N . LYS A 1 214 ? -2.924 -3.544 25.536 1.00 98.25 214 LYS A N 1
ATOM 1652 C CA . LYS A 1 214 ? -3.221 -2.676 26.692 1.00 98.25 214 LYS A CA 1
ATOM 1653 C C . LYS A 1 214 ? -4.726 -2.450 26.852 1.00 98.25 214 LYS A C 1
ATOM 1655 O O . LYS A 1 214 ? -5.200 -2.488 27.983 1.00 98.25 214 LYS A O 1
ATOM 1660 N N . ALA A 1 215 ? -5.456 -2.236 25.759 1.00 97.75 215 ALA A N 1
ATOM 1661 C CA . ALA A 1 215 ? -6.907 -2.071 25.772 1.00 97.75 215 ALA A CA 1
ATOM 1662 C C . ALA A 1 215 ? -7.615 -3.337 26.282 1.00 97.75 215 ALA A C 1
ATOM 1664 O O . ALA A 1 215 ? -8.476 -3.225 27.149 1.00 97.75 215 ALA A O 1
ATOM 1665 N N . ASP A 1 216 ? -7.184 -4.526 25.848 1.00 97.81 216 ASP A N 1
ATOM 1666 C CA . ASP A 1 216 ? -7.735 -5.810 26.305 1.00 97.81 216 ASP A CA 1
ATOM 1667 C C . ASP A 1 216 ? -7.556 -6.006 27.819 1.00 97.81 216 ASP A C 1
ATOM 1669 O O . ASP A 1 216 ? -8.491 -6.396 28.520 1.00 97.81 216 ASP A O 1
ATOM 1673 N N . ARG A 1 217 ? -6.373 -5.666 28.356 1.00 97.56 217 ARG A N 1
ATOM 1674 C CA . ARG A 1 217 ? -6.124 -5.688 29.809 1.00 97.56 217 ARG A CA 1
ATOM 1675 C C . ARG A 1 217 ? -7.025 -4.707 30.557 1.00 97.56 217 ARG A C 1
ATOM 1677 O O . ARG A 1 217 ? -7.653 -5.100 31.531 1.00 97.56 217 ARG A O 1
ATOM 1684 N N . LEU A 1 218 ? -7.149 -3.470 30.073 1.00 97.75 218 LEU A N 1
ATOM 1685 C CA . LEU A 1 218 ? -8.032 -2.469 30.682 1.00 97.75 218 LEU A CA 1
ATOM 1686 C C . LEU A 1 218 ? -9.516 -2.868 30.610 1.00 97.75 218 LEU A C 1
ATOM 1688 O O . LEU A 1 218 ? -10.272 -2.551 31.524 1.00 97.75 218 LEU A O 1
ATOM 1692 N N . ALA A 1 219 ? -9.940 -3.581 29.563 1.00 98.06 219 ALA A N 1
ATOM 1693 C CA . ALA A 1 219 ? -11.293 -4.123 29.449 1.00 98.06 219 ALA A CA 1
ATOM 1694 C C . ALA A 1 219 ? -11.545 -5.261 30.456 1.00 98.06 219 ALA A C 1
ATOM 1696 O O . ALA A 1 219 ? -12.600 -5.292 31.094 1.00 98.06 219 ALA A O 1
ATOM 1697 N N . ALA A 1 220 ? -10.570 -6.155 30.654 1.00 97.94 220 ALA A N 1
ATOM 1698 C CA . ALA A 1 220 ? -10.631 -7.199 31.676 1.00 97.94 220 ALA A CA 1
ATOM 1699 C C . ALA A 1 220 ? -10.639 -6.614 33.102 1.00 97.94 220 ALA A C 1
ATOM 1701 O O . ALA A 1 220 ? -11.482 -6.994 33.918 1.00 97.94 220 ALA A O 1
ATOM 1702 N N . ASP A 1 221 ? -9.768 -5.638 33.382 1.00 98.19 221 ASP A N 1
ATOM 1703 C CA . ASP A 1 221 ? -9.731 -4.917 34.659 1.00 98.19 221 ASP A CA 1
ATOM 1704 C C . ASP A 1 221 ? -11.061 -4.199 34.922 1.00 98.19 221 ASP A C 1
ATOM 1706 O O . ASP A 1 221 ? -11.611 -4.299 36.019 1.00 98.19 221 ASP A O 1
ATOM 1710 N N . LYS A 1 222 ? -11.630 -3.530 33.908 1.00 98.12 222 LYS A N 1
ATOM 1711 C CA . LYS A 1 222 ? -12.949 -2.892 33.997 1.00 98.12 222 LYS A CA 1
ATOM 1712 C C . LYS A 1 222 ? -14.038 -3.904 34.373 1.00 98.12 222 LYS A C 1
ATOM 1714 O O . LYS A 1 222 ? -14.767 -3.654 35.327 1.00 98.12 22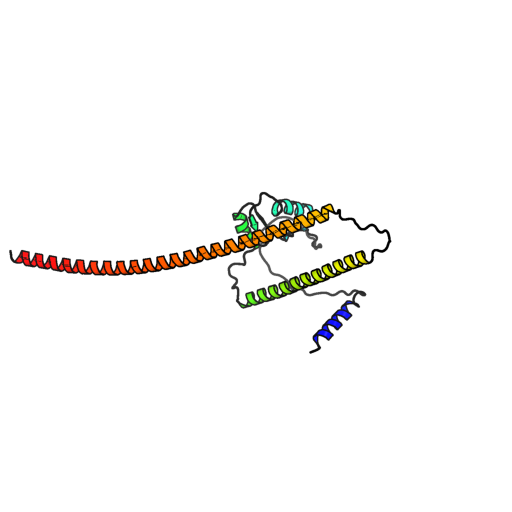2 LYS A O 1
ATOM 1719 N N . SER A 1 223 ? -14.114 -5.041 33.679 1.00 97.94 223 SER A N 1
ATOM 1720 C CA . SER A 1 223 ? -15.097 -6.102 33.960 1.00 97.94 223 SER A CA 1
ATOM 1721 C C . SER A 1 223 ? -14.967 -6.650 35.392 1.00 97.94 223 SER A C 1
ATOM 1723 O O . SER A 1 223 ? -15.957 -6.797 36.110 1.00 97.94 223 SER A O 1
ATOM 1725 N N . SER A 1 224 ? -13.731 -6.850 35.864 1.00 98.19 224 SER A N 1
ATOM 1726 C CA . SER A 1 224 ? -13.440 -7.246 37.251 1.00 98.19 224 SER A CA 1
ATOM 1727 C C . SER A 1 224 ? -13.922 -6.204 38.272 1.00 98.19 224 SER A C 1
ATOM 1729 O O . SER A 1 224 ? -14.551 -6.548 39.275 1.00 98.19 224 SER A O 1
ATOM 1731 N N . MET A 1 225 ? -13.693 -4.913 38.007 1.00 97.62 225 MET A N 1
ATOM 1732 C CA . MET A 1 225 ? -14.177 -3.829 38.869 1.00 97.62 225 MET A CA 1
ATOM 1733 C C . MET A 1 225 ? -15.706 -3.692 38.838 1.00 97.62 225 MET A C 1
ATOM 1735 O O . MET A 1 225 ? -16.297 -3.398 39.875 1.00 97.62 225 MET A O 1
ATOM 1739 N N . GLU A 1 226 ? -16.356 -3.942 37.699 1.00 98.12 226 GLU A N 1
ATOM 1740 C CA . GLU A 1 226 ? -17.820 -3.957 37.573 1.00 98.12 226 GLU A CA 1
ATOM 1741 C C . GLU A 1 226 ? -18.449 -5.113 38.376 1.00 98.12 226 GLU A C 1
ATOM 1743 O O . GLU A 1 226 ? -19.406 -4.871 39.115 1.00 98.12 226 GLU A O 1
ATOM 1748 N N . SER A 1 227 ? -17.868 -6.325 38.345 1.00 97.94 227 SER A N 1
ATOM 1749 C CA . SER A 1 227 ? -18.298 -7.447 39.207 1.00 97.94 227 SER A CA 1
ATOM 1750 C C . SER A 1 227 ? -18.212 -7.069 40.684 1.00 97.94 227 SER A C 1
ATOM 1752 O O . SER A 1 227 ? -19.221 -7.085 41.389 1.00 97.94 227 SER A O 1
ATOM 1754 N N . ARG A 1 228 ? -17.043 -6.594 41.130 1.00 98.06 228 ARG A N 1
ATOM 1755 C CA . ARG A 1 228 ? -16.811 -6.191 42.527 1.00 98.06 228 ARG A CA 1
ATOM 1756 C C . ARG A 1 228 ? -17.721 -5.046 42.975 1.00 98.06 228 ARG A C 1
ATOM 1758 O O . ARG A 1 228 ? -18.171 -5.025 44.117 1.00 98.06 228 ARG A O 1
ATOM 1765 N N . ALA A 1 229 ? -18.019 -4.096 42.087 1.00 97.56 229 ALA A N 1
ATOM 1766 C CA . ALA A 1 229 ? -18.974 -3.029 42.367 1.00 97.56 229 ALA A CA 1
ATOM 1767 C C . ALA A 1 229 ? -20.406 -3.569 42.525 1.00 97.56 229 ALA A C 1
ATOM 1769 O O .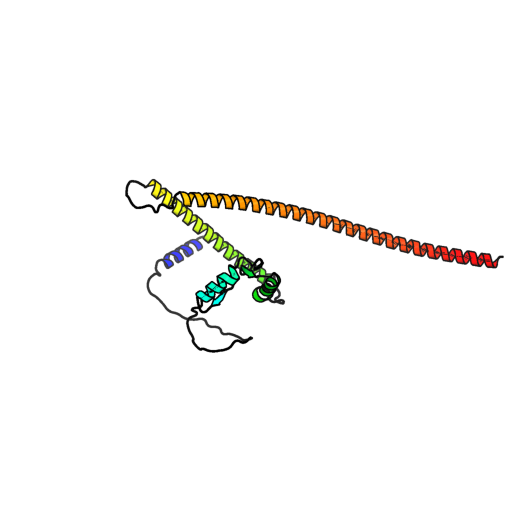 ALA A 1 229 ? -21.142 -3.076 43.380 1.00 97.56 229 ALA A O 1
ATOM 1770 N N . SER A 1 230 ? -20.791 -4.588 41.748 1.00 98.00 230 SER A N 1
ATOM 1771 C CA . SER A 1 230 ? -22.090 -5.255 41.891 1.00 98.00 230 SER A CA 1
ATOM 1772 C C . SER A 1 230 ? -22.191 -6.062 43.193 1.00 98.00 230 SER A C 1
ATOM 1774 O O . SER A 1 230 ? -23.187 -5.936 43.903 1.00 98.00 230 SER A O 1
ATOM 1776 N N . GLU A 1 231 ? -21.131 -6.781 43.574 1.00 97.81 231 GLU A N 1
ATOM 1777 C CA . GLU A 1 231 ? -21.026 -7.519 44.840 1.00 97.81 231 GLU A CA 1
ATOM 1778 C C . GLU A 1 231 ? -21.183 -6.569 46.040 1.00 97.81 231 GLU A C 1
ATOM 1780 O O . GLU A 1 231 ? -22.107 -6.725 46.839 1.00 97.81 231 GLU A O 1
ATOM 1785 N N . CYS A 1 232 ? -20.384 -5.496 46.108 1.00 97.69 232 CYS A N 1
ATOM 1786 C CA . CYS A 1 232 ? -20.509 -4.489 47.167 1.00 97.69 232 CYS A CA 1
ATOM 1787 C C . CYS A 1 232 ? -21.862 -3.749 47.150 1.00 97.69 232 CYS A C 1
ATOM 1789 O O . CYS A 1 232 ? -22.307 -3.255 48.189 1.00 97.69 232 CYS A O 1
ATOM 1791 N N . ALA A 1 233 ? -22.537 -3.641 45.999 1.00 98.06 233 ALA A N 1
ATOM 1792 C CA . ALA A 1 233 ? -23.878 -3.063 45.934 1.00 98.06 233 ALA A CA 1
ATOM 1793 C C . ALA A 1 233 ? -24.934 -3.979 46.577 1.00 98.06 233 ALA A C 1
ATOM 1795 O O . ALA A 1 233 ? -25.814 -3.462 47.273 1.00 98.06 233 ALA A O 1
ATOM 1796 N N . VAL A 1 234 ? -24.817 -5.301 46.398 1.00 98.00 234 VAL A N 1
ATOM 1797 C CA . VAL A 1 234 ? -25.656 -6.314 47.065 1.00 98.00 234 VAL A CA 1
ATOM 1798 C C . VAL A 1 234 ? -25.374 -6.337 48.568 1.00 98.00 234 VAL A C 1
ATOM 1800 O O . VAL A 1 234 ? -26.301 -6.159 49.353 1.00 98.00 234 VAL A O 1
ATOM 1803 N N . GLU A 1 235 ? -24.106 -6.426 48.987 1.00 97.69 235 GLU A N 1
ATOM 1804 C CA . GLU A 1 235 ? -23.725 -6.388 50.411 1.00 97.69 235 GLU A CA 1
ATOM 1805 C C . GLU A 1 235 ? -24.267 -5.137 51.121 1.00 97.69 235 GLU A C 1
ATOM 1807 O O . GLU A 1 235 ? -24.784 -5.204 52.239 1.00 97.69 235 GLU A O 1
ATOM 1812 N N . ARG A 1 236 ? -24.197 -3.975 50.458 1.00 97.88 236 ARG A N 1
ATOM 1813 C CA . ARG A 1 236 ? -24.735 -2.714 50.981 1.00 97.88 236 ARG A CA 1
ATOM 1814 C C . ARG A 1 236 ? -26.262 -2.726 51.091 1.00 97.88 236 ARG A C 1
ATOM 1816 O O . ARG A 1 236 ? -26.788 -2.085 52.000 1.00 97.88 236 ARG A O 1
ATOM 1823 N N . ALA A 1 237 ? -26.971 -3.405 50.188 1.00 97.81 237 ALA A N 1
ATOM 1824 C CA . ALA A 1 237 ? -28.422 -3.561 50.271 1.00 97.81 237 ALA A CA 1
ATOM 1825 C C . ALA A 1 237 ? -28.814 -4.471 51.449 1.00 97.81 237 ALA A C 1
ATOM 1827 O O . ALA A 1 237 ? -29.652 -4.080 52.259 1.00 97.81 237 ALA A O 1
ATOM 1828 N N . ASP A 1 238 ? -28.133 -5.608 51.614 1.00 97.75 238 ASP A N 1
ATOM 1829 C CA . ASP A 1 238 ? -28.344 -6.543 52.728 1.00 97.75 238 ASP A CA 1
ATOM 1830 C C . ASP A 1 238 ? -28.068 -5.900 54.093 1.00 97.75 238 ASP A C 1
ATOM 1832 O O . ASP A 1 238 ? -28.837 -6.068 55.042 1.00 97.75 238 ASP A O 1
ATOM 1836 N N . LEU A 1 239 ? -26.967 -5.150 54.216 1.00 97.38 239 LEU A N 1
ATOM 1837 C CA . LEU A 1 239 ? -26.642 -4.413 55.440 1.00 97.38 239 LEU A CA 1
ATOM 1838 C C . LEU A 1 239 ? -27.673 -3.321 55.741 1.00 97.38 239 LEU A C 1
ATOM 1840 O O . LEU A 1 239 ? -27.966 -3.076 56.910 1.00 97.38 239 LEU A O 1
ATOM 1844 N N . ARG A 1 240 ? -28.244 -2.688 54.711 1.00 97.69 240 ARG A N 1
ATOM 1845 C CA . ARG A 1 240 ? -29.294 -1.682 54.885 1.00 97.69 240 ARG A CA 1
ATOM 1846 C C . ARG A 1 240 ? -30.601 -2.310 55.362 1.00 97.69 240 ARG A C 1
ATOM 1848 O O . ARG A 1 240 ? -31.113 -1.868 56.378 1.00 97.69 240 ARG A O 1
ATOM 1855 N N . ALA A 1 241 ? -31.047 -3.402 54.739 1.00 97.31 241 ALA A N 1
ATOM 1856 C CA . ALA A 1 241 ? -32.226 -4.144 55.189 1.00 97.31 241 ALA A CA 1
ATOM 1857 C C . ALA A 1 241 ? -32.088 -4.642 56.644 1.00 97.31 241 ALA A C 1
ATOM 1859 O O . ALA A 1 241 ? -33.036 -4.570 57.420 1.00 97.31 241 ALA A O 1
ATOM 1860 N N . LYS A 1 242 ? -30.889 -5.089 57.051 1.00 97.75 242 LYS A N 1
ATOM 1861 C CA . LYS A 1 242 ? -30.596 -5.449 58.452 1.00 97.75 242 LYS A CA 1
ATOM 1862 C C . LYS A 1 242 ? -30.672 -4.251 59.402 1.00 97.75 242 LYS A C 1
ATOM 1864 O O . LYS A 1 242 ? -31.160 -4.409 60.516 1.00 97.75 242 LYS A O 1
ATOM 1869 N N . LEU A 1 243 ? -30.190 -3.074 58.993 1.00 97.12 243 LEU A N 1
ATOM 1870 C CA . LEU A 1 243 ? -30.318 -1.851 59.793 1.00 97.12 243 LEU A CA 1
ATOM 1871 C C . LEU A 1 243 ? -31.781 -1.428 59.938 1.00 97.12 243 LEU A C 1
ATOM 1873 O O . LEU A 1 243 ? -32.187 -1.105 61.050 1.00 97.12 243 LEU A O 1
ATOM 1877 N N . ASP A 1 244 ? -32.555 -1.482 58.853 1.00 96.75 244 ASP A N 1
ATOM 1878 C CA . ASP A 1 244 ? -33.973 -1.119 58.850 1.00 96.75 244 ASP A CA 1
ATOM 1879 C C . ASP A 1 244 ? -34.754 -2.012 59.846 1.00 96.75 244 ASP A C 1
ATOM 1881 O O . ASP A 1 244 ? -35.406 -1.489 60.752 1.00 96.75 244 ASP A O 1
ATOM 1885 N N . LEU A 1 245 ? -34.554 -3.340 59.807 1.00 96.38 245 LEU A N 1
ATOM 1886 C CA . LEU A 1 245 ? -35.121 -4.291 60.784 1.00 96.38 245 LEU A CA 1
ATOM 1887 C C . LEU A 1 245 ? -34.737 -3.969 62.242 1.00 96.38 245 LEU A C 1
ATOM 1889 O O . LEU A 1 245 ? -35.598 -3.946 63.118 1.00 96.38 245 LEU A O 1
ATOM 1893 N N . ILE A 1 246 ? -33.458 -3.680 62.515 1.00 95.88 246 ILE A N 1
ATOM 1894 C CA . ILE A 1 246 ? -32.992 -3.321 63.869 1.00 95.88 246 ILE A CA 1
ATOM 1895 C C . ILE A 1 246 ? -33.629 -2.003 64.340 1.00 95.88 246 ILE A C 1
ATOM 1897 O O . ILE A 1 246 ? -33.916 -1.841 65.529 1.00 95.88 246 ILE A O 1
ATOM 1901 N N . THR A 1 247 ? -33.857 -1.044 63.435 1.00 95.38 247 THR A N 1
ATOM 1902 C CA . THR A 1 247 ? -34.559 0.196 63.792 1.00 95.38 247 THR A CA 1
ATOM 1903 C C . THR A 1 247 ? -36.039 -0.034 64.081 1.00 95.38 247 THR A C 1
ATOM 1905 O O . THR A 1 247 ? -36.531 0.529 65.057 1.00 95.38 247 THR A O 1
ATOM 1908 N N . GLU A 1 248 ? -36.718 -0.900 63.324 1.00 95.06 248 GLU A N 1
ATOM 1909 C CA . GLU A 1 248 ? -38.109 -1.291 63.586 1.00 95.06 248 GLU A CA 1
ATOM 1910 C C . GLU A 1 248 ? -38.249 -1.989 64.949 1.00 95.06 248 GLU A C 1
ATOM 1912 O O . GLU A 1 248 ? -39.053 -1.554 65.778 1.00 95.06 248 GLU A O 1
ATOM 1917 N N . GLU A 1 249 ? -37.411 -2.995 65.237 1.00 93.69 249 GLU A N 1
ATOM 1918 C CA . GLU A 1 249 ? -37.384 -3.693 66.534 1.00 93.69 249 GLU A CA 1
ATOM 1919 C C . GLU A 1 249 ? -37.184 -2.727 67.707 1.00 93.69 249 GLU A C 1
ATOM 1921 O O . GLU A 1 249 ? -37.861 -2.842 68.729 1.00 93.69 249 GLU A O 1
ATOM 1926 N N . ARG A 1 250 ? -36.293 -1.739 67.554 1.00 92.62 250 ARG A N 1
ATOM 1927 C CA . ARG A 1 250 ? -36.061 -0.718 68.580 1.00 92.62 250 ARG A CA 1
ATOM 1928 C C . ARG A 1 250 ? -37.281 0.181 68.784 1.00 92.62 250 ARG A C 1
ATOM 1930 O O . ARG A 1 250 ? -37.669 0.404 69.924 1.00 92.62 250 ARG A O 1
ATOM 1937 N N . THR A 1 251 ? -37.920 0.651 67.710 1.00 92.75 251 THR A N 1
ATOM 1938 C CA . THR A 1 251 ? -39.144 1.475 67.812 1.00 92.75 251 THR A CA 1
ATOM 1939 C C . THR A 1 251 ? -40.356 0.735 68.382 1.00 92.75 251 THR A C 1
ATOM 1941 O O . THR A 1 251 ? -41.345 1.373 68.718 1.00 92.75 251 THR A O 1
ATOM 1944 N N . MET A 1 252 ? -40.288 -0.595 68.496 1.00 84.44 252 MET A N 1
ATOM 1945 C CA . MET A 1 252 ? -41.309 -1.437 69.130 1.00 84.44 252 MET A CA 1
ATOM 1946 C C . MET A 1 252 ? -41.025 -1.718 70.621 1.00 84.44 252 MET A C 1
ATOM 1948 O O . MET A 1 252 ? -41.848 -2.357 71.277 1.00 84.44 252 MET A O 1
ATOM 1952 N N . GLN A 1 253 ? -39.865 -1.296 71.147 1.00 77.00 253 GLN A N 1
ATOM 1953 C CA . GLN A 1 253 ? -39.455 -1.480 72.550 1.00 77.00 253 GLN A CA 1
ATOM 1954 C C . GLN A 1 253 ? -39.481 -0.189 73.389 1.00 77.00 253 GLN A C 1
ATOM 1956 O O . GLN A 1 253 ? -39.517 -0.294 74.617 1.00 77.00 253 GLN A O 1
ATOM 1961 N N . ASP A 1 254 ? -39.453 0.982 72.740 1.00 63.59 254 ASP A N 1
ATOM 1962 C CA . ASP A 1 254 ? -39.595 2.321 73.345 1.00 63.59 254 ASP A CA 1
ATOM 1963 C C . ASP A 1 254 ? -41.082 2.750 73.457 1.00 63.59 254 ASP A C 1
ATOM 1965 O O . ASP A 1 254 ? -41.434 3.379 74.485 1.00 63.59 254 ASP A O 1
#

pLDDT: mean 75.7, std 21.23, range [25.89, 98.25]